Protein AF-B8MUS5-F1 (afdb_monomer)

Radius of gyration: 29.4 Å; Cα contacts (8 Å, |Δi|>4): 55; chains: 1; bounding box: 59×83×79 Å

Organism: Talaromyces stipitatus (strain ATCC 10500 / CBS 375.48 / QM 6759 / NRRL 1006) (NCBI:txid441959)

Structure (mmCIF, N/CA/C/O backbone):
data_AF-B8MUS5-F1
#
_entry.id   AF-B8MUS5-F1
#
loop_
_atom_site.group_PDB
_atom_site.id
_atom_site.type_symbol
_atom_site.label_atom_id
_atom_site.label_alt_id
_atom_site.label_comp_id
_atom_site.label_asym_id
_atom_site.label_entity_id
_atom_site.label_seq_id
_atom_site.pdbx_PDB_ins_code
_atom_site.Cartn_x
_atom_site.Cartn_y
_atom_site.Cartn_z
_atom_site.occupancy
_atom_site.B_iso_or_equiv
_atom_site.auth_seq_id
_atom_site.auth_comp_id
_atom_site.auth_asym_id
_atom_site.auth_atom_id
_atom_site.pdbx_PDB_model_num
ATOM 1 N N . MET A 1 1 ? -5.021 -29.469 8.378 1.00 57.50 1 MET A N 1
ATOM 2 C CA . MET A 1 1 ? -4.687 -28.386 7.420 1.00 57.50 1 MET A CA 1
ATOM 3 C C . MET A 1 1 ? -3.417 -28.789 6.691 1.00 57.50 1 MET A C 1
ATOM 5 O O . MET A 1 1 ? -2.519 -29.261 7.380 1.00 57.50 1 MET A O 1
ATOM 9 N N . PRO A 1 2 ? -3.323 -28.634 5.360 1.00 61.12 2 PRO A N 1
ATOM 10 C CA . PRO A 1 2 ? -2.078 -28.895 4.649 1.00 61.12 2 PRO A CA 1
ATOM 11 C C . PRO A 1 2 ? -0.962 -27.962 5.158 1.00 61.12 2 PRO A C 1
ATOM 13 O O . PRO A 1 2 ? -1.243 -26.785 5.431 1.00 61.12 2 PRO A O 1
ATOM 16 N N . PRO A 1 3 ? 0.286 -28.443 5.286 1.00 59.88 3 PRO A N 1
ATOM 17 C CA . PRO A 1 3 ? 1.436 -27.598 5.600 1.00 59.88 3 PRO A CA 1
ATOM 18 C C . PRO A 1 3 ? 1.556 -26.419 4.619 1.00 59.88 3 PRO A C 1
ATOM 20 O O . PRO A 1 3 ? 1.147 -26.512 3.463 1.00 59.88 3 PRO A O 1
ATOM 23 N N . HIS A 1 4 ? 2.081 -25.284 5.088 1.00 59.03 4 HIS A N 1
ATOM 24 C CA . HIS A 1 4 ? 2.344 -24.070 4.292 1.00 59.03 4 HIS A CA 1
ATOM 25 C C . HIS A 1 4 ? 1.136 -23.400 3.601 1.00 59.03 4 HIS A C 1
ATOM 27 O O . HIS A 1 4 ? 1.314 -22.424 2.881 1.00 59.03 4 HIS A O 1
ATOM 33 N N . SER A 1 5 ? -0.102 -23.834 3.863 1.00 59.03 5 SER A N 1
ATOM 34 C CA . SER A 1 5 ? -1.308 -23.303 3.196 1.00 59.03 5 SER A CA 1
ATOM 35 C C . SER A 1 5 ? -2.058 -22.221 3.990 1.00 59.03 5 SER A C 1
ATOM 37 O O . SER A 1 5 ? -3.151 -21.810 3.604 1.00 59.03 5 SER A O 1
ATOM 39 N N . SER A 1 6 ? -1.496 -21.727 5.100 1.00 63.44 6 SER A N 1
ATOM 40 C CA . SER A 1 6 ? -2.130 -20.700 5.947 1.00 63.44 6 SER A CA 1
ATOM 41 C C . SER A 1 6 ? -2.433 -19.404 5.185 1.00 63.44 6 SER A C 1
ATOM 43 O O . SER A 1 6 ? -3.511 -18.841 5.349 1.00 63.44 6 SER A O 1
ATOM 45 N N . HIS A 1 7 ? -1.532 -18.991 4.289 1.00 60.78 7 HIS A N 1
ATOM 46 C CA . HIS A 1 7 ? -1.678 -17.799 3.447 1.00 60.78 7 HIS A CA 1
ATOM 47 C C . HIS A 1 7 ? -2.756 -17.924 2.353 1.00 60.78 7 HIS A C 1
ATOM 49 O O . HIS A 1 7 ? -3.149 -16.914 1.778 1.00 60.78 7 HIS A O 1
ATOM 55 N N . LEU A 1 8 ? -3.238 -19.141 2.070 1.00 59.50 8 LEU A N 1
ATOM 56 C CA . LEU A 1 8 ? -4.294 -19.416 1.086 1.00 59.50 8 LEU A CA 1
ATOM 57 C C . LEU A 1 8 ? -5.642 -19.707 1.752 1.00 59.50 8 LEU A C 1
ATOM 59 O O . LEU A 1 8 ? -6.694 -19.360 1.221 1.00 59.50 8 LEU A O 1
ATOM 63 N N . LEU A 1 9 ? -5.609 -20.360 2.915 1.00 61.69 9 LEU A N 1
ATOM 64 C CA . LEU A 1 9 ? -6.791 -20.929 3.565 1.00 61.69 9 LEU A CA 1
ATOM 65 C C . LEU A 1 9 ? -7.335 -20.066 4.705 1.00 61.69 9 LEU A C 1
ATOM 67 O O . LEU A 1 9 ? -8.400 -20.372 5.239 1.00 61.69 9 LEU A O 1
ATOM 71 N N . LYS A 1 10 ? -6.641 -18.982 5.076 1.00 77.50 10 LYS A N 1
ATOM 72 C CA . LYS A 1 10 ? -7.078 -18.067 6.139 1.00 77.50 10 LYS A CA 1
ATOM 73 C C . LYS A 1 10 ? -7.022 -16.602 5.686 1.00 77.50 10 LYS A C 1
ATOM 75 O O . LYS A 1 10 ? -6.161 -15.848 6.141 1.00 77.50 10 LYS A O 1
ATOM 80 N N . PRO A 1 11 ? -7.962 -16.162 4.824 1.00 81.31 11 PRO A N 1
ATOM 81 C CA . PRO A 1 11 ? -8.006 -14.782 4.330 1.00 81.31 11 PRO A CA 1
ATOM 82 C C . PRO A 1 11 ? -8.061 -13.742 5.457 1.00 81.31 11 PRO A C 1
ATOM 84 O O . PRO A 1 11 ? -7.523 -12.645 5.330 1.00 81.31 11 PRO A O 1
ATOM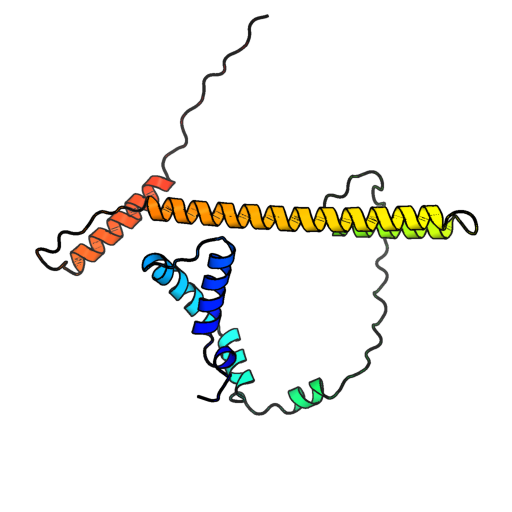 87 N N . LEU A 1 12 ? -8.688 -14.094 6.584 1.00 87.12 12 LEU A N 1
ATOM 88 C CA . LEU A 1 12 ? -8.770 -13.226 7.754 1.00 87.12 12 LEU A CA 1
ATOM 89 C C . LEU A 1 12 ? -7.396 -12.984 8.391 1.00 87.12 12 LEU A C 1
ATOM 91 O O . LEU A 1 12 ? -7.038 -11.828 8.608 1.00 87.12 12 LEU A O 1
ATOM 95 N N . ASP A 1 13 ? -6.618 -14.044 8.624 1.00 85.06 13 ASP A N 1
ATOM 96 C CA . ASP A 1 13 ? -5.267 -13.945 9.192 1.00 85.06 13 ASP A CA 1
ATOM 97 C C . ASP A 1 13 ? -4.348 -13.144 8.261 1.00 85.06 13 ASP A C 1
ATOM 99 O O . ASP A 1 13 ? -3.560 -12.321 8.722 1.00 85.06 13 ASP A O 1
ATOM 103 N N . GLN A 1 14 ? -4.498 -13.319 6.944 1.00 86.06 14 GLN A N 1
ATOM 104 C CA . GLN A 1 14 ? -3.726 -12.581 5.946 1.00 86.06 14 GLN A CA 1
ATOM 105 C C . GLN A 1 14 ? -4.027 -11.078 5.977 1.00 86.06 14 GLN A C 1
ATOM 107 O O . GLN A 1 14 ? -3.109 -10.262 6.058 1.00 86.06 14 GLN A O 1
ATOM 112 N N . HIS A 1 15 ? -5.302 -10.690 5.914 1.00 90.69 15 HIS A N 1
ATOM 113 C CA . HIS A 1 15 ? -5.671 -9.274 5.910 1.00 90.69 15 HIS A CA 1
ATOM 114 C C . HIS A 1 15 ? -5.394 -8.599 7.248 1.00 90.69 15 HIS A C 1
ATOM 116 O O . HIS A 1 15 ? -4.970 -7.445 7.272 1.00 90.69 15 HIS A O 1
ATOM 122 N N . TYR A 1 16 ? -5.599 -9.305 8.360 1.00 92.25 16 TYR A N 1
ATOM 123 C CA . TYR A 1 16 ? -5.214 -8.790 9.666 1.00 92.25 16 TYR A CA 1
ATOM 124 C C . TYR A 1 16 ? -3.694 -8.609 9.750 1.00 92.25 16 TYR A C 1
ATOM 126 O O . TYR A 1 16 ? -3.238 -7.520 10.092 1.00 92.25 16 TYR A O 1
ATOM 134 N N . GLY A 1 17 ? -2.915 -9.612 9.332 1.00 90.94 17 GLY A N 1
ATOM 135 C CA . GLY A 1 17 ? -1.455 -9.540 9.261 1.00 90.94 17 GLY A CA 1
ATOM 136 C C . GLY A 1 17 ? -0.953 -8.354 8.436 1.00 90.94 17 GLY A C 1
ATOM 137 O O . GLY A 1 17 ? -0.065 -7.643 8.887 1.00 90.94 17 GLY A O 1
ATOM 138 N N . GLN A 1 18 ? -1.580 -8.058 7.292 1.00 91.81 18 GLN A N 1
ATOM 139 C CA . GLN A 1 18 ? -1.258 -6.872 6.484 1.00 91.81 18 GLN A CA 1
ATOM 140 C C . GLN A 1 18 ? -1.492 -5.555 7.235 1.00 91.81 18 GLN A C 1
ATOM 142 O O . GLN A 1 18 ? -0.693 -4.629 7.114 1.00 91.81 18 GLN A O 1
ATOM 147 N N . ILE A 1 19 ? -2.579 -5.450 8.005 1.00 93.06 19 ILE A N 1
ATOM 148 C CA . ILE A 1 19 ? -2.866 -4.252 8.811 1.00 93.06 19 ILE A CA 1
ATOM 149 C C . ILE A 1 19 ? -1.822 -4.099 9.923 1.00 93.06 19 ILE A C 1
ATOM 151 O O . ILE A 1 19 ? -1.329 -2.993 10.150 1.00 93.06 19 ILE A O 1
ATOM 155 N N . VAL A 1 20 ? -1.468 -5.200 10.590 1.00 92.19 20 VAL A N 1
ATOM 156 C CA . VAL A 1 20 ? -0.416 -5.223 11.617 1.00 92.19 20 VAL A CA 1
ATOM 157 C C . VAL A 1 20 ? 0.931 -4.827 11.023 1.00 92.19 20 VAL A C 1
ATOM 159 O O . VAL A 1 20 ? 1.592 -3.939 11.549 1.00 92.19 20 VAL A O 1
ATOM 162 N N . GLU A 1 21 ? 1.310 -5.412 9.890 1.00 92.94 21 GLU A N 1
ATOM 163 C CA . GLU A 1 21 ? 2.570 -5.124 9.210 1.00 92.94 21 GLU A CA 1
ATOM 164 C C . GLU A 1 21 ? 2.662 -3.651 8.787 1.00 92.94 21 GLU A C 1
ATOM 166 O O . GLU A 1 21 ? 3.675 -2.998 9.031 1.00 92.94 21 GLU A O 1
ATOM 171 N N . GLN A 1 22 ? 1.594 -3.089 8.206 1.00 92.31 22 GLN A N 1
ATOM 172 C CA . GLN A 1 22 ? 1.538 -1.662 7.867 1.00 92.31 22 GLN A CA 1
ATOM 173 C C . GLN A 1 22 ? 1.738 -0.780 9.099 1.00 92.31 22 GLN A C 1
ATOM 175 O O . GLN A 1 22 ? 2.455 0.216 9.039 1.00 92.31 22 GLN A O 1
ATOM 180 N N . ARG A 1 23 ? 1.137 -1.156 10.228 1.00 90.62 23 ARG A N 1
ATOM 181 C CA . ARG A 1 23 ? 1.282 -0.428 11.487 1.00 90.62 23 ARG A CA 1
ATOM 182 C C . ARG A 1 23 ? 2.701 -0.520 12.057 1.00 90.62 23 ARG A C 1
ATOM 184 O O . ARG A 1 23 ? 3.241 0.498 12.484 1.00 90.62 23 ARG A O 1
ATOM 191 N N . MET A 1 24 ? 3.326 -1.694 11.998 1.00 91.88 24 MET A N 1
ATOM 192 C CA . MET A 1 24 ? 4.720 -1.886 12.413 1.00 91.88 24 MET A CA 1
ATOM 193 C C . MET A 1 24 ? 5.686 -1.059 11.558 1.00 91.88 24 MET A C 1
ATOM 195 O O . MET A 1 24 ? 6.588 -0.426 12.098 1.00 91.88 24 MET A O 1
ATOM 199 N N . ARG A 1 25 ? 5.461 -0.977 10.237 1.00 91.88 25 ARG A N 1
ATOM 200 C CA . ARG A 1 25 ? 6.255 -0.126 9.326 1.00 91.88 25 ARG A CA 1
ATOM 201 C C . ARG A 1 25 ? 6.202 1.361 9.687 1.00 91.88 25 ARG A C 1
ATOM 203 O O . ARG A 1 25 ? 7.144 2.084 9.394 1.00 91.88 25 ARG A O 1
ATOM 210 N N . LEU A 1 26 ? 5.128 1.805 10.339 1.00 91.31 26 LEU A N 1
ATOM 211 C CA . LEU A 1 26 ? 4.966 3.174 10.840 1.00 91.31 26 LEU A CA 1
ATOM 212 C C . LEU A 1 26 ? 5.584 3.381 12.239 1.00 91.31 26 LEU A C 1
ATOM 214 O O . LEU A 1 26 ? 5.406 4.441 12.830 1.00 91.31 26 LEU A O 1
ATOM 218 N N . GLY A 1 27 ? 6.292 2.384 12.783 1.00 88.88 27 GLY A N 1
ATOM 219 C CA . GLY A 1 27 ? 6.980 2.452 14.079 1.00 88.88 27 GLY A CA 1
ATOM 220 C C . GLY A 1 27 ? 6.149 1.986 15.279 1.00 88.88 27 GLY A C 1
ATOM 221 O O . GLY A 1 27 ? 6.625 2.038 16.413 1.00 88.88 27 GLY A O 1
ATOM 222 N N . PHE A 1 28 ? 4.923 1.498 15.066 1.00 88.94 28 PHE A N 1
ATOM 223 C CA . PHE A 1 28 ? 4.040 1.043 16.143 1.00 88.94 28 PHE A CA 1
ATOM 224 C C . PHE A 1 28 ? 4.116 -0.481 16.300 1.00 88.94 28 PHE A C 1
ATOM 226 O O . PHE A 1 28 ? 3.381 -1.228 15.657 1.00 88.94 28 PHE A O 1
ATOM 233 N N . ASN A 1 29 ? 5.008 -0.938 17.181 1.00 89.56 29 ASN A N 1
ATOM 234 C CA . ASN A 1 29 ? 5.285 -2.366 17.402 1.00 89.56 29 ASN A CA 1
ATOM 235 C C . ASN A 1 29 ? 4.354 -3.049 18.419 1.00 89.56 29 ASN A C 1
ATOM 237 O O . ASN A 1 29 ? 4.456 -4.253 18.634 1.00 89.56 29 ASN A O 1
ATOM 241 N N . HIS A 1 30 ? 3.456 -2.295 19.054 1.00 88.62 30 HIS A N 1
ATOM 242 C CA . HIS A 1 30 ? 2.495 -2.814 20.023 1.00 88.62 30 HIS A CA 1
ATOM 243 C C . HIS A 1 30 ? 1.062 -2.618 19.522 1.00 88.62 30 HIS A C 1
ATOM 245 O O . HIS A 1 30 ? 0.719 -1.554 19.004 1.00 88.62 30 HIS A O 1
ATOM 251 N N . ILE A 1 31 ? 0.236 -3.652 19.692 1.00 89.06 31 ILE A N 1
ATOM 252 C CA . ILE A 1 31 ? -1.194 -3.649 19.377 1.00 89.06 31 ILE A CA 1
ATOM 253 C C . ILE A 1 31 ? -1.936 -3.913 20.674 1.00 89.06 31 ILE A C 1
ATOM 255 O O . ILE A 1 31 ? -1.824 -5.001 21.239 1.00 89.06 31 ILE A O 1
ATOM 259 N N . ASP A 1 32 ? -2.705 -2.931 21.125 1.00 89.44 32 ASP A N 1
ATOM 260 C CA . ASP A 1 32 ? -3.564 -3.103 22.288 1.00 89.44 32 ASP A CA 1
ATOM 261 C C . ASP A 1 32 ? -4.980 -3.572 21.914 1.00 89.44 32 ASP A C 1
ATOM 263 O O . ASP A 1 32 ? -5.323 -3.836 20.757 1.00 89.44 32 ASP A O 1
ATOM 267 N N . LYS A 1 33 ? -5.843 -3.680 22.927 1.00 89.38 33 LYS A N 1
ATOM 268 C CA . LYS A 1 33 ? -7.231 -4.114 22.750 1.00 89.38 33 LYS A CA 1
ATOM 269 C C . LYS A 1 33 ? -8.018 -3.201 21.802 1.00 89.38 33 LYS A C 1
ATOM 271 O O . LYS A 1 33 ? -8.814 -3.699 21.011 1.00 89.38 33 LYS A O 1
ATOM 276 N N . ILE A 1 34 ? -7.815 -1.885 21.858 1.00 87.06 34 ILE A N 1
ATOM 277 C CA . ILE A 1 34 ? -8.528 -0.927 20.998 1.00 87.06 34 ILE A CA 1
ATOM 278 C C . ILE A 1 34 ? -8.029 -1.044 19.557 1.00 87.06 34 ILE A C 1
ATOM 280 O O . ILE A 1 34 ? -8.811 -1.018 18.605 1.00 87.06 34 ILE A O 1
ATOM 284 N N . ASP A 1 35 ? -6.730 -1.242 19.389 1.00 89.50 35 ASP A N 1
ATOM 285 C CA . ASP A 1 35 ? -6.097 -1.466 18.099 1.00 89.50 35 ASP A CA 1
ATOM 286 C C . ASP A 1 35 ? -6.622 -2.739 17.426 1.00 89.50 35 ASP A C 1
ATOM 288 O O . ASP A 1 35 ? -6.991 -2.712 16.251 1.00 89.50 35 ASP A O 1
ATOM 292 N N . PHE A 1 36 ? -6.764 -3.826 18.186 1.00 91.25 36 PHE A N 1
ATOM 293 C CA . PHE A 1 36 ? -7.405 -5.047 17.706 1.00 91.25 36 PHE A CA 1
ATOM 294 C C . PHE A 1 36 ? -8.869 -4.805 17.314 1.00 91.25 36 PHE A C 1
ATOM 296 O O . PHE A 1 36 ? -9.273 -5.134 16.198 1.00 91.25 36 PHE A O 1
ATOM 303 N N . LEU A 1 37 ? -9.659 -4.181 18.196 1.00 92.19 37 LEU A N 1
ATOM 304 C CA . LEU A 1 37 ? -11.087 -3.929 17.961 1.00 92.19 37 LEU A CA 1
ATOM 305 C C . LEU A 1 37 ? -11.343 -3.001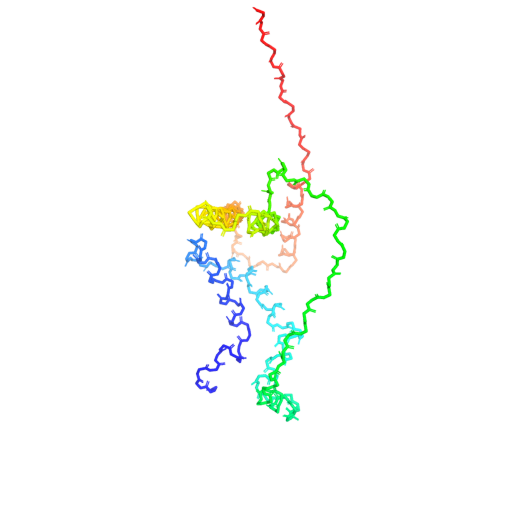 16.765 1.00 92.19 37 LEU A C 1
ATOM 307 O O . LEU A 1 37 ? -12.396 -3.083 16.137 1.00 92.19 37 LEU A O 1
ATOM 311 N N . THR A 1 38 ? -10.384 -2.146 16.410 1.00 89.25 38 THR A N 1
ATOM 312 C CA . THR A 1 38 ? -10.476 -1.277 15.228 1.00 89.25 38 THR A CA 1
ATOM 313 C C . THR A 1 38 ? -9.962 -1.942 13.948 1.00 89.25 38 THR A C 1
ATOM 315 O O . THR A 1 38 ? -10.489 -1.670 12.864 1.00 89.25 38 THR A O 1
ATOM 318 N N . ALA A 1 39 ? -8.949 -2.807 14.040 1.00 92.56 39 ALA A N 1
ATOM 319 C CA . ALA A 1 39 ? -8.360 -3.504 12.898 1.00 92.56 39 ALA A CA 1
ATOM 320 C C . ALA A 1 39 ? -9.173 -4.734 12.468 1.00 92.56 39 ALA A C 1
ATOM 322 O O . ALA A 1 39 ? -9.364 -4.960 11.271 1.00 92.56 39 ALA A O 1
ATOM 323 N N . PHE A 1 40 ? -9.688 -5.510 13.422 1.00 93.12 40 PHE A N 1
ATOM 324 C CA . PHE A 1 40 ? -10.364 -6.779 13.159 1.00 93.12 40 PHE A CA 1
ATOM 325 C C . PHE A 1 40 ? -11.600 -6.641 12.253 1.00 93.12 40 PHE A C 1
ATOM 327 O O . PHE A 1 40 ? -11.681 -7.375 11.266 1.00 93.12 40 PHE A O 1
ATOM 334 N N . PRO A 1 41 ? -12.533 -5.688 12.469 1.00 94.12 41 PRO A N 1
ATOM 335 C CA . PRO A 1 41 ? -13.678 -5.518 11.573 1.00 94.12 41 PRO A CA 1
ATOM 336 C C . PRO A 1 41 ? -13.263 -5.170 10.138 1.00 94.12 41 PRO A C 1
ATOM 338 O O . PRO A 1 41 ? -13.878 -5.645 9.184 1.00 94.12 41 PRO A O 1
ATOM 341 N N . LYS A 1 42 ? -12.186 -4.389 9.974 1.00 93.19 42 LYS A N 1
ATOM 342 C CA . LYS A 1 42 ? -11.635 -4.032 8.658 1.00 93.19 42 LYS A CA 1
ATOM 343 C C . LYS A 1 42 ? -11.036 -5.251 7.964 1.00 93.19 42 LYS A C 1
ATOM 345 O O . LYS A 1 42 ? -11.355 -5.506 6.805 1.00 93.19 42 LYS A O 1
ATOM 350 N N . ALA A 1 43 ? -10.226 -6.031 8.683 1.00 92.94 43 ALA A N 1
ATOM 351 C CA . ALA A 1 43 ? -9.672 -7.286 8.179 1.00 92.94 43 ALA A CA 1
ATOM 352 C C . ALA A 1 43 ? -10.785 -8.258 7.771 1.00 92.94 43 ALA A C 1
ATOM 354 O O . ALA A 1 43 ? -10.751 -8.819 6.678 1.00 92.94 43 ALA A O 1
ATOM 355 N N . ARG A 1 44 ? -11.817 -8.393 8.612 1.00 92.25 44 ARG A N 1
ATOM 356 C CA . ARG A 1 44 ? -12.990 -9.232 8.357 1.00 92.25 44 ARG A CA 1
ATOM 357 C C . ARG A 1 44 ? -13.730 -8.809 7.092 1.00 92.25 44 ARG A C 1
ATOM 359 O O . ARG A 1 44 ? -14.041 -9.657 6.262 1.00 92.25 44 ARG A O 1
ATOM 366 N N . MET A 1 45 ? -13.971 -7.514 6.915 1.00 92.44 45 MET A N 1
ATOM 367 C CA . MET A 1 45 ? -14.633 -6.982 5.721 1.00 92.44 45 MET A CA 1
ATOM 368 C C . MET A 1 45 ? -13.848 -7.289 4.438 1.00 92.44 45 MET A C 1
ATOM 370 O O . MET A 1 45 ? -14.440 -7.671 3.430 1.00 92.44 45 MET A O 1
ATOM 374 N N . MET A 1 46 ? -12.518 -7.169 4.477 1.00 90.19 46 MET A N 1
ATOM 375 C CA . MET A 1 46 ? -11.660 -7.488 3.330 1.00 90.19 46 MET A CA 1
ATOM 376 C C . MET A 1 46 ? -11.608 -8.995 3.041 1.00 90.19 46 MET A C 1
ATOM 378 O O . MET A 1 46 ? -11.723 -9.408 1.884 1.00 90.19 46 MET A O 1
ATOM 382 N N . ALA A 1 47 ? -11.509 -9.811 4.092 1.00 88.06 47 ALA A N 1
ATOM 383 C CA . ALA A 1 47 ? -11.455 -11.267 4.006 1.00 88.06 47 ALA A CA 1
ATOM 384 C C . ALA A 1 47 ? -12.727 -11.874 3.406 1.00 88.06 47 ALA A C 1
ATOM 386 O O . ALA A 1 47 ? -12.645 -12.759 2.558 1.00 88.06 47 ALA A O 1
ATOM 387 N N . TYR A 1 48 ? -13.896 -11.370 3.803 1.00 87.88 48 TYR A N 1
ATOM 388 C CA . TYR A 1 48 ? -15.192 -11.883 3.350 1.00 87.88 48 TYR A CA 1
ATOM 389 C C . TYR A 1 48 ? -15.772 -11.135 2.145 1.00 87.88 48 TYR A C 1
ATOM 391 O O . TYR A 1 48 ? -16.939 -11.318 1.797 1.00 87.88 48 TYR A O 1
ATOM 399 N N . LYS A 1 49 ? -14.971 -10.317 1.451 1.00 90.38 49 LYS A N 1
ATOM 400 C CA . LYS A 1 49 ? -15.383 -9.735 0.172 1.00 90.38 49 LYS A CA 1
ATOM 401 C C . LYS A 1 49 ? -15.657 -10.862 -0.827 1.00 90.38 49 LYS A C 1
ATOM 403 O O . LYS A 1 49 ? -14.848 -11.777 -0.960 1.00 90.38 49 LYS A O 1
ATOM 408 N N . ALA A 1 50 ? -16.751 -10.766 -1.585 1.00 84.19 50 ALA A N 1
ATOM 409 C CA . ALA A 1 50 ? -17.156 -11.807 -2.538 1.00 84.19 50 ALA A CA 1
ATOM 410 C C . ALA A 1 50 ? -16.023 -12.219 -3.496 1.00 84.19 50 ALA A C 1
ATOM 412 O O . ALA A 1 50 ? -15.857 -13.398 -3.791 1.00 84.19 50 ALA A O 1
ATOM 413 N N . GLN A 1 51 ? -15.200 -11.261 -3.935 1.00 85.62 51 GLN A N 1
ATOM 414 C CA . GLN A 1 51 ? -14.026 -11.545 -4.760 1.00 85.62 51 GLN A CA 1
ATOM 415 C C . GLN A 1 51 ? -12.970 -12.372 -4.016 1.00 85.62 51 GLN A C 1
ATOM 417 O O . GLN A 1 51 ? -12.459 -13.331 -4.579 1.00 85.62 51 GLN A O 1
ATOM 422 N N . THR A 1 52 ? -12.646 -12.018 -2.771 1.00 81.69 52 THR A N 1
ATOM 423 C CA . THR A 1 52 ? -11.662 -12.732 -1.942 1.00 81.69 52 THR A CA 1
ATOM 424 C C . THR A 1 52 ? -12.115 -14.162 -1.674 1.00 81.69 52 THR A C 1
ATOM 426 O O . THR A 1 52 ? -11.331 -15.092 -1.823 1.00 81.69 52 THR A O 1
ATOM 429 N N . VAL A 1 53 ? -13.402 -14.342 -1.373 1.00 80.50 53 VAL A N 1
ATOM 430 C CA . VAL A 1 53 ? -14.014 -15.656 -1.153 1.00 80.50 53 VAL A CA 1
ATOM 431 C C . VAL A 1 53 ? -14.019 -16.488 -2.440 1.00 80.50 53 VAL A C 1
ATOM 433 O O . VAL A 1 53 ? -13.605 -17.640 -2.435 1.00 80.50 53 VAL A O 1
ATOM 436 N N . ARG A 1 54 ? -14.412 -15.916 -3.586 1.00 81.19 54 ARG A N 1
ATOM 437 C CA . ARG A 1 54 ? -14.308 -16.613 -4.883 1.00 81.19 54 ARG A CA 1
ATOM 438 C C . ARG A 1 54 ? -12.864 -16.998 -5.190 1.00 81.19 54 ARG A C 1
ATOM 440 O O . ARG A 1 54 ? -12.614 -18.128 -5.591 1.00 81.19 54 ARG A O 1
ATOM 447 N N . ASN A 1 55 ? -11.919 -16.088 -4.960 1.00 79.62 55 ASN A N 1
ATOM 448 C CA . ASN A 1 55 ? -10.499 -16.347 -5.168 1.00 79.62 55 ASN A CA 1
ATOM 449 C C . ASN A 1 55 ? -10.006 -17.500 -4.281 1.00 79.62 55 ASN A C 1
ATOM 451 O O . ASN A 1 55 ? -9.305 -18.373 -4.787 1.00 79.62 55 ASN A O 1
ATOM 455 N N . SER A 1 56 ? -10.398 -17.555 -3.003 1.00 73.69 56 SER A N 1
ATOM 456 C CA . SER A 1 56 ? -10.008 -18.655 -2.115 1.00 73.69 56 SER A CA 1
ATOM 457 C C . SER A 1 56 ? -10.600 -19.990 -2.570 1.00 73.69 56 SER A C 1
ATOM 459 O O . SER A 1 56 ? -9.854 -20.959 -2.658 1.00 73.69 56 SER A O 1
ATOM 461 N N . PHE A 1 57 ? -11.875 -20.040 -2.979 1.00 75.81 57 PHE A N 1
ATOM 462 C CA . PHE A 1 57 ? -12.468 -21.249 -3.570 1.00 75.81 57 PHE A CA 1
ATOM 463 C C . PHE A 1 57 ? -11.775 -21.666 -4.878 1.00 75.81 57 PHE A C 1
ATOM 465 O O . PHE A 1 57 ? -11.576 -22.856 -5.119 1.00 75.81 57 PHE A O 1
ATOM 472 N N . THR A 1 58 ? -11.382 -20.715 -5.737 1.00 74.00 58 THR A N 1
ATOM 473 C CA . THR A 1 58 ? -10.628 -21.050 -6.960 1.00 74.00 58 THR A CA 1
ATOM 474 C C . THR A 1 58 ? -9.230 -21.572 -6.648 1.00 74.00 58 THR A C 1
ATOM 476 O O . THR A 1 58 ? -8.751 -22.461 -7.343 1.00 74.00 58 THR A O 1
ATOM 479 N N . ALA A 1 59 ? -8.573 -21.036 -5.616 1.00 69.25 59 ALA A N 1
ATOM 480 C CA . ALA A 1 59 ? -7.230 -21.444 -5.216 1.00 69.25 59 ALA A CA 1
ATOM 481 C C . ALA A 1 59 ? -7.217 -22.845 -4.593 1.00 69.25 59 ALA A C 1
ATOM 483 O O . ALA A 1 59 ? -6.250 -23.579 -4.764 1.00 69.25 59 ALA A O 1
ATOM 484 N N . THR A 1 60 ? -8.293 -23.232 -3.906 1.00 67.50 60 THR A N 1
ATOM 485 C CA . THR A 1 60 ? -8.453 -24.573 -3.329 1.00 67.50 60 THR A CA 1
ATOM 486 C C . THR A 1 60 ? -8.984 -25.609 -4.314 1.00 67.50 60 THR A C 1
ATOM 488 O O . THR A 1 60 ? -9.115 -26.771 -3.943 1.00 67.50 60 THR A O 1
ATOM 491 N N . GLY A 1 61 ? -9.303 -25.213 -5.551 1.00 68.25 61 GLY A N 1
ATOM 492 C CA . GLY A 1 61 ? -9.906 -26.108 -6.541 1.00 68.25 61 GLY A CA 1
ATOM 493 C C . GLY A 1 61 ? -11.343 -26.524 -6.204 1.00 68.25 61 GLY A C 1
ATOM 494 O O . GLY A 1 61 ? -11.837 -27.493 -6.767 1.00 68.25 61 GLY A O 1
ATOM 495 N N . LEU A 1 62 ? -12.012 -25.806 -5.291 1.00 69.31 62 LEU A N 1
ATOM 496 C CA . LEU A 1 62 ? -13.406 -26.050 -4.893 1.00 69.31 62 LEU A CA 1
ATOM 497 C C . LEU A 1 62 ? -14.430 -25.368 -5.824 1.00 69.31 62 LEU A C 1
ATOM 499 O O . LEU A 1 62 ? -15.628 -25.613 -5.711 1.00 69.31 62 LEU A O 1
ATOM 503 N N . VAL A 1 63 ? -13.978 -24.504 -6.738 1.00 61.16 63 VAL A N 1
ATOM 504 C CA . VAL A 1 63 ? -14.763 -24.034 -7.898 1.00 61.16 63 VAL A CA 1
ATOM 505 C C . VAL A 1 63 ? -14.693 -25.109 -8.990 1.00 61.16 63 VAL A C 1
ATOM 507 O O . VAL A 1 63 ? -13.619 -25.695 -9.135 1.00 61.16 63 VAL A O 1
ATOM 510 N N . PRO A 1 64 ? -15.775 -25.381 -9.756 1.00 60.06 64 PRO A N 1
ATOM 511 C CA . PRO A 1 64 ? -15.794 -26.438 -10.766 1.00 60.06 64 PRO A CA 1
ATOM 512 C C . PRO A 1 64 ? -14.539 -26.430 -11.640 1.00 60.06 64 PRO A C 1
ATOM 514 O O . PRO A 1 64 ? -14.096 -25.373 -12.101 1.00 60.06 64 PRO A O 1
ATOM 517 N N . PHE A 1 65 ? -13.976 -27.627 -11.819 1.00 60.53 65 PHE A N 1
ATOM 518 C CA . PHE A 1 65 ? -12.778 -27.904 -12.603 1.00 60.53 65 PHE A CA 1
ATOM 519 C C . PHE A 1 65 ? -12.834 -27.155 -13.940 1.00 60.53 65 PHE A C 1
ATOM 521 O O . PHE A 1 65 ? -13.661 -27.460 -14.796 1.00 60.53 65 PHE A O 1
ATOM 528 N N . ASN A 1 66 ? -11.974 -26.144 -14.094 1.00 66.75 66 ASN A N 1
ATOM 529 C CA . ASN A 1 66 ? -11.853 -25.367 -15.322 1.00 66.75 66 ASN A CA 1
ATOM 530 C C . ASN A 1 66 ? -10.501 -25.688 -15.987 1.00 66.75 66 ASN A C 1
ATOM 532 O O . ASN A 1 66 ? -9.493 -25.049 -15.656 1.00 66.75 66 ASN A O 1
ATOM 536 N N . PRO A 1 67 ? -10.462 -26.679 -16.896 1.00 64.81 67 PRO A N 1
ATOM 537 C CA . PRO A 1 67 ? -9.231 -27.094 -17.562 1.00 64.81 67 PRO A CA 1
ATOM 538 C C . PRO A 1 67 ? -8.658 -25.992 -18.463 1.00 64.81 67 PRO A C 1
ATOM 540 O O . PRO A 1 67 ? -7.437 -25.879 -18.584 1.00 64.81 67 PRO A O 1
ATOM 543 N N . ASP A 1 68 ? -9.499 -25.111 -19.016 1.00 68.50 68 ASP A N 1
ATOM 544 C CA . ASP A 1 68 ? -9.062 -24.011 -19.886 1.00 68.50 68 ASP A CA 1
ATOM 545 C C . ASP A 1 68 ? -8.114 -23.049 -19.169 1.00 68.50 68 ASP A C 1
ATOM 547 O O . ASP A 1 68 ? -7.226 -22.467 -19.787 1.00 68.50 68 ASP A O 1
ATOM 551 N N . ARG A 1 69 ? -8.247 -22.905 -17.846 1.00 65.31 69 ARG A N 1
ATOM 552 C CA . ARG A 1 69 ? -7.364 -22.049 -17.045 1.00 65.31 69 ARG A CA 1
ATOM 553 C C . ARG A 1 69 ? -5.931 -22.586 -16.990 1.00 65.31 69 ARG A C 1
ATOM 555 O O . ARG A 1 69 ? -4.988 -21.799 -17.004 1.00 65.31 69 ARG A O 1
ATOM 562 N N . VAL A 1 70 ? -5.774 -23.911 -16.958 1.00 60.19 70 VAL A N 1
ATOM 563 C CA . VAL A 1 70 ? -4.470 -24.589 -17.024 1.00 60.19 70 VAL A CA 1
ATOM 564 C C . VAL A 1 70 ? -3.921 -24.509 -18.446 1.00 60.19 70 VAL A C 1
ATOM 566 O O . VAL A 1 70 ? -2.775 -24.104 -18.640 1.00 60.19 70 VAL A O 1
ATOM 569 N N . TYR A 1 71 ? -4.759 -24.785 -19.452 1.00 63.94 71 TYR A N 1
ATOM 570 C CA . TYR A 1 71 ? -4.363 -24.673 -20.856 1.00 63.94 71 TYR A CA 1
ATOM 571 C C . TYR A 1 71 ? -3.938 -23.249 -21.240 1.00 63.94 71 TYR A C 1
ATOM 573 O O . TYR A 1 71 ? -2.960 -23.094 -21.966 1.00 63.94 71 TYR A O 1
ATOM 581 N N . GLN A 1 72 ? -4.580 -22.197 -20.722 1.00 67.88 72 GLN A N 1
ATOM 582 C CA . GLN A 1 72 ? -4.183 -20.802 -20.965 1.00 67.88 72 GLN A CA 1
ATOM 583 C C . GLN A 1 72 ? -2.847 -20.423 -20.312 1.00 67.88 72 GLN A C 1
ATOM 585 O O . GLN A 1 72 ? -2.113 -19.623 -20.887 1.00 67.88 72 GLN A O 1
ATOM 590 N N . GLN A 1 73 ? -2.512 -20.979 -19.140 1.00 62.00 73 GLN A N 1
ATOM 591 C CA . GLN A 1 73 ? -1.196 -20.752 -18.527 1.00 62.00 73 GLN A CA 1
ATOM 592 C C . GLN A 1 73 ? -0.076 -21.497 -19.260 1.00 62.00 73 GLN A C 1
ATOM 594 O O . GLN A 1 73 ? 1.029 -20.973 -19.370 1.00 62.00 73 GLN A O 1
ATOM 599 N N . LEU A 1 74 ? -0.364 -22.692 -19.782 1.00 61.97 74 LEU A N 1
ATOM 600 C CA . LEU A 1 74 ? 0.596 -23.494 -20.546 1.00 61.97 74 LEU A CA 1
ATOM 601 C C . LEU A 1 74 ? 0.757 -23.002 -21.991 1.00 61.97 74 LEU A C 1
ATOM 603 O O . LEU A 1 74 ? 1.830 -23.122 -22.579 1.00 61.97 74 LEU A O 1
ATOM 607 N N . THR A 1 75 ? -0.287 -22.403 -22.565 1.00 57.97 75 THR A N 1
ATOM 608 C CA . THR A 1 75 ? -0.249 -21.845 -23.919 1.00 57.97 75 THR A CA 1
ATOM 609 C C . THR A 1 75 ? 0.359 -20.445 -23.883 1.00 57.97 75 THR A C 1
ATOM 611 O O . THR A 1 75 ? -0.335 -19.430 -23.971 1.00 57.97 75 THR A O 1
ATOM 614 N N . VAL A 1 76 ? 1.687 -20.375 -23.792 1.00 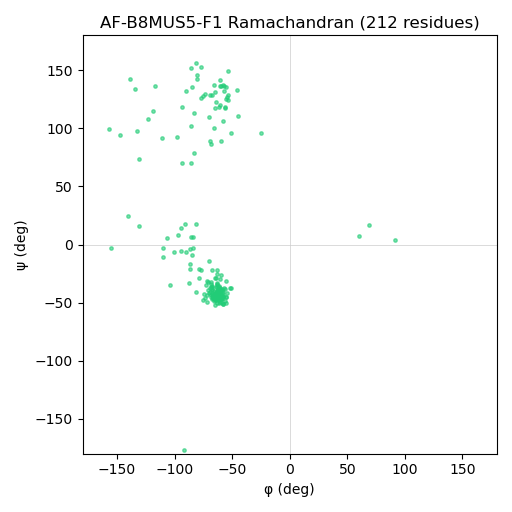56.88 76 VAL A N 1
ATOM 615 C CA . VAL A 1 76 ? 2.434 -19.133 -24.020 1.00 56.88 76 VAL A CA 1
ATOM 616 C C . VAL A 1 76 ? 2.324 -18.774 -25.503 1.00 56.88 76 VAL A C 1
ATOM 618 O O . VAL A 1 76 ? 3.163 -19.134 -26.326 1.00 56.88 76 VAL A O 1
ATOM 621 N N . ARG A 1 77 ? 1.265 -18.055 -25.885 1.00 59.06 77 ARG A N 1
ATOM 622 C CA . ARG A 1 77 ? 1.245 -17.370 -27.180 1.00 59.06 77 ARG A CA 1
ATOM 623 C C . ARG A 1 77 ? 2.245 -16.221 -27.106 1.00 59.06 77 ARG A C 1
ATOM 625 O O . ARG A 1 77 ? 1.986 -15.228 -26.427 1.00 59.06 77 ARG A O 1
ATOM 632 N N . LEU A 1 78 ? 3.362 -16.344 -27.825 1.00 54.88 78 LEU A N 1
ATOM 633 C CA . LEU A 1 78 ? 4.254 -15.228 -28.145 1.00 54.88 78 LEU A CA 1
ATOM 634 C C . LEU A 1 78 ? 3.447 -14.185 -28.925 1.00 54.88 78 LEU A C 1
ATOM 636 O O . LEU A 1 78 ? 3.313 -14.242 -30.144 1.00 54.88 78 LEU A O 1
ATOM 640 N N . LYS A 1 79 ? 2.822 -13.262 -28.198 1.00 51.44 79 LYS A N 1
ATOM 641 C CA . LYS A 1 79 ? 2.074 -12.161 -28.784 1.00 51.44 79 LYS A CA 1
ATOM 642 C C . LYS A 1 79 ? 3.080 -11.055 -29.050 1.00 51.44 79 LYS A C 1
ATOM 644 O O . LYS A 1 79 ? 3.485 -10.355 -28.125 1.00 51.44 79 LYS A O 1
ATOM 649 N N . THR A 1 80 ? 3.499 -10.910 -30.303 1.00 59.09 80 THR A N 1
ATOM 650 C CA . THR A 1 80 ? 4.225 -9.717 -30.739 1.00 59.09 80 THR A CA 1
ATOM 651 C C . THR A 1 80 ? 3.332 -8.519 -30.412 1.00 59.09 80 THR A C 1
ATOM 653 O O . THR A 1 80 ? 2.193 -8.479 -30.888 1.00 59.09 80 THR A O 1
ATOM 656 N N . PRO A 1 81 ? 3.757 -7.586 -29.545 1.00 49.66 81 PRO A N 1
ATOM 657 C CA . PRO A 1 81 ? 2.916 -6.460 -29.185 1.00 49.66 81 PRO A CA 1
ATOM 658 C C . PRO A 1 81 ? 2.637 -5.647 -30.448 1.00 49.66 81 PRO A C 1
ATOM 660 O O . PRO A 1 81 ? 3.559 -5.136 -31.083 1.00 49.66 81 PRO A O 1
ATOM 663 N N . THR A 1 82 ? 1.362 -5.545 -30.824 1.00 64.81 82 THR A N 1
ATOM 664 C CA . THR A 1 82 ? 0.916 -4.618 -31.864 1.00 64.81 82 THR A CA 1
ATOM 665 C C . THR A 1 82 ? 1.401 -3.219 -31.477 1.00 64.81 82 THR A C 1
ATOM 667 O O . THR A 1 82 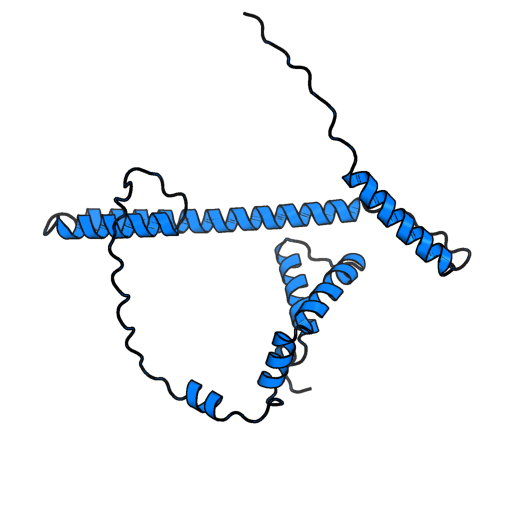? 1.158 -2.796 -30.339 1.00 64.81 82 THR A O 1
ATOM 670 N N . PRO A 1 83 ? 2.110 -2.500 -32.364 1.00 60.78 83 PRO A N 1
ATOM 671 C CA . PRO A 1 83 ? 2.585 -1.164 -32.051 1.00 60.78 83 PRO A CA 1
ATOM 672 C C . PRO A 1 83 ? 1.391 -0.265 -31.698 1.00 60.78 83 PRO A C 1
ATOM 674 O O . PRO A 1 83 ? 0.348 -0.343 -32.353 1.00 60.78 83 PRO A O 1
ATOM 677 N N . PRO A 1 84 ? 1.500 0.569 -30.648 1.00 59.53 84 PRO A N 1
ATOM 678 C CA . PRO A 1 84 ? 0.407 1.438 -30.246 1.00 59.53 84 PRO A CA 1
ATOM 679 C C . PRO A 1 84 ? 0.037 2.383 -31.391 1.00 59.53 84 PRO A C 1
ATOM 681 O O . PRO A 1 84 ? 0.910 2.972 -32.032 1.00 59.53 84 PRO A O 1
ATOM 684 N N . GLN A 1 85 ? -1.268 2.543 -31.614 1.00 49.75 85 GLN A N 1
ATOM 685 C CA . GLN A 1 85 ? -1.826 3.478 -32.584 1.00 49.75 85 GLN A CA 1
ATOM 686 C C . GLN A 1 85 ? -1.263 4.882 -32.323 1.00 49.75 85 GLN A C 1
ATOM 688 O O . GLN A 1 85 ? -1.351 5.410 -31.208 1.00 49.75 85 GLN A O 1
ATOM 693 N N . SER A 1 86 ? -0.650 5.482 -33.345 1.00 52.97 86 SER A N 1
ATOM 694 C CA . SER A 1 86 ? -0.108 6.833 -33.262 1.00 52.97 86 SER A CA 1
ATOM 695 C C . SER A 1 86 ? -1.256 7.825 -33.086 1.00 52.97 86 SER A C 1
ATOM 697 O O . SER A 1 86 ? -1.928 8.190 -34.047 1.00 52.97 86 SER A O 1
ATOM 699 N N . ARG A 1 87 ? -1.495 8.269 -31.850 1.00 50.62 87 ARG A N 1
ATOM 700 C CA . ARG A 1 87 ? -2.338 9.441 -31.599 1.00 50.62 87 ARG A CA 1
ATOM 701 C C . ARG A 1 87 ? -1.652 10.663 -32.210 1.00 50.62 87 ARG A C 1
ATOM 703 O O . ARG A 1 87 ? -0.503 10.958 -31.860 1.00 50.62 87 ARG A O 1
ATOM 710 N N . SER A 1 88 ? -2.349 11.348 -33.116 1.00 51.25 88 SER A N 1
ATOM 711 C CA . SER A 1 88 ? -1.931 12.648 -33.636 1.00 51.25 88 SER A CA 1
ATOM 712 C C . SER A 1 88 ? -1.674 13.587 -32.457 1.00 51.25 88 SER A C 1
ATOM 714 O O . SER A 1 88 ? -2.441 13.668 -31.497 1.00 51.25 88 SER A O 1
ATOM 716 N N . SER A 1 89 ? -0.501 14.210 -32.471 1.00 46.28 89 SER A N 1
ATOM 717 C CA . SER A 1 89 ? -0.046 15.091 -31.402 1.00 46.28 89 SER A CA 1
ATOM 718 C C . SER A 1 89 ? -0.400 16.534 -31.732 1.00 46.28 89 SER A C 1
ATOM 720 O O . SER A 1 89 ? 0.505 17.333 -31.944 1.00 46.28 89 SER A O 1
ATOM 722 N N . ASP A 1 90 ? -1.683 16.886 -31.691 1.00 48.25 90 ASP A N 1
AT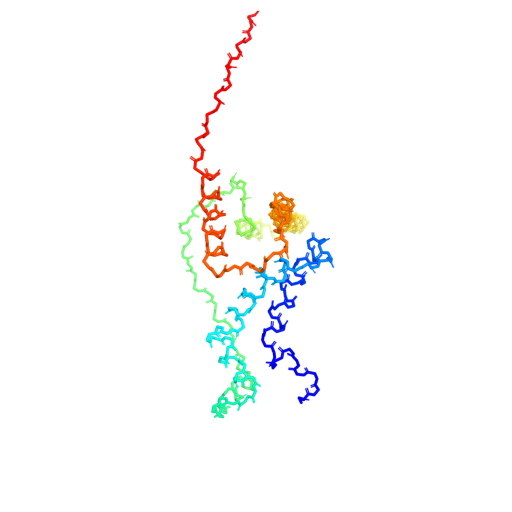OM 723 C CA . ASP A 1 90 ? -2.082 18.292 -31.570 1.00 48.25 90 ASP A CA 1
ATOM 724 C C . ASP A 1 90 ? -2.107 18.682 -30.098 1.00 48.25 90 ASP A C 1
ATOM 726 O O . ASP A 1 90 ? -3.122 18.860 -29.434 1.00 48.25 90 ASP A O 1
ATOM 730 N N . THR A 1 91 ? -0.908 18.755 -29.538 1.00 49.19 91 THR A N 1
ATOM 731 C CA . THR A 1 91 ? -0.658 19.595 -28.375 1.00 49.19 91 THR A CA 1
ATOM 732 C C . THR A 1 91 ? 0.773 20.065 -28.523 1.00 49.19 91 THR A C 1
ATOM 734 O O . THR A 1 91 ? 1.722 19.354 -28.161 1.00 49.19 91 THR A O 1
ATOM 737 N N . GLN A 1 92 ? 0.925 21.247 -29.120 1.00 50.38 92 GLN A N 1
ATOM 738 C CA . GLN A 1 92 ? 2.138 22.048 -29.033 1.00 50.38 92 GLN A CA 1
ATOM 739 C C . GLN A 1 92 ? 2.496 22.165 -27.547 1.00 50.38 92 GLN A C 1
ATOM 741 O O . GLN A 1 92 ? 1.906 22.926 -26.788 1.00 50.38 92 GLN A O 1
ATOM 746 N N . SER A 1 93 ? 3.389 21.290 -27.082 1.00 50.66 93 SER A N 1
ATOM 747 C CA . SER A 1 93 ? 3.747 21.239 -25.675 1.00 50.66 93 SER A CA 1
ATOM 748 C C . SER A 1 93 ? 4.794 22.299 -25.420 1.00 50.66 93 SER A C 1
ATOM 750 O O . SER A 1 93 ? 5.921 22.146 -25.893 1.00 50.66 93 SER A O 1
ATOM 752 N N . SER A 1 94 ? 4.401 23.298 -24.636 1.00 59.31 94 SER A N 1
ATOM 753 C CA . SER A 1 94 ? 5.245 24.060 -23.721 1.00 59.31 94 SER A CA 1
ATOM 754 C C . SER A 1 94 ? 6.474 23.250 -23.288 1.00 59.31 94 SER A C 1
ATOM 756 O O . SER A 1 94 ? 6.407 22.390 -22.412 1.00 59.31 94 SER A O 1
ATOM 758 N N . CYS A 1 95 ? 7.596 23.468 -23.968 1.00 52.59 95 CYS A N 1
ATOM 759 C CA . CYS A 1 95 ? 8.915 22.966 -23.584 1.00 52.59 95 CYS A CA 1
ATOM 760 C C . CYS A 1 95 ? 9.590 23.888 -22.556 1.00 52.59 95 CYS A C 1
ATOM 762 O O . CYS A 1 95 ? 10.758 23.692 -22.242 1.00 52.59 95 CYS A O 1
ATOM 764 N N . LEU A 1 96 ? 8.860 24.901 -22.074 1.00 58.12 96 LEU A N 1
ATOM 765 C CA . LEU A 1 96 ? 9.340 25.943 -21.168 1.00 58.12 96 LEU A CA 1
ATOM 766 C C . LEU A 1 96 ? 8.742 25.829 -19.757 1.00 58.12 96 LEU A C 1
ATOM 768 O O . LEU A 1 96 ? 9.208 26.503 -18.848 1.00 58.12 96 LEU A O 1
ATOM 772 N N . GLN A 1 97 ? 7.728 24.983 -19.543 1.00 66.94 97 GLN A N 1
ATOM 773 C CA . GLN A 1 97 ? 7.142 24.779 -18.215 1.00 66.94 97 GLN A CA 1
ATOM 774 C C . GLN A 1 97 ? 7.835 23.658 -17.440 1.00 66.94 97 GLN A C 1
ATOM 776 O O . GLN A 1 97 ? 7.981 22.536 -17.940 1.00 66.94 97 GLN A O 1
ATOM 781 N N . THR A 1 98 ? 8.164 23.957 -16.180 1.00 76.06 98 THR A N 1
ATOM 782 C CA . THR A 1 98 ? 8.666 23.000 -15.190 1.00 76.06 98 THR A CA 1
ATOM 783 C C . THR A 1 98 ? 7.676 21.842 -15.031 1.00 76.06 98 THR A C 1
ATOM 785 O O . THR A 1 98 ? 6.533 22.064 -14.624 1.00 76.06 98 THR A O 1
ATOM 788 N N . PRO A 1 99 ? 8.067 20.597 -15.353 1.00 75.44 99 PRO A N 1
ATOM 789 C CA . PRO A 1 99 ? 7.175 19.458 -15.204 1.00 75.44 99 PRO A CA 1
ATOM 790 C C . PRO A 1 99 ? 6.884 19.189 -13.723 1.00 75.44 99 PRO A C 1
ATOM 792 O O . PRO A 1 99 ? 7.800 19.036 -12.919 1.00 75.44 99 PRO A O 1
ATOM 795 N N . GLN A 1 100 ? 5.598 19.083 -13.384 1.00 79.06 100 GLN A N 1
ATOM 796 C CA . GLN A 1 100 ? 5.129 18.845 -12.009 1.00 79.06 100 GLN A CA 1
ATOM 797 C C . GLN A 1 100 ? 4.896 17.361 -11.697 1.00 79.06 100 GLN A C 1
ATOM 799 O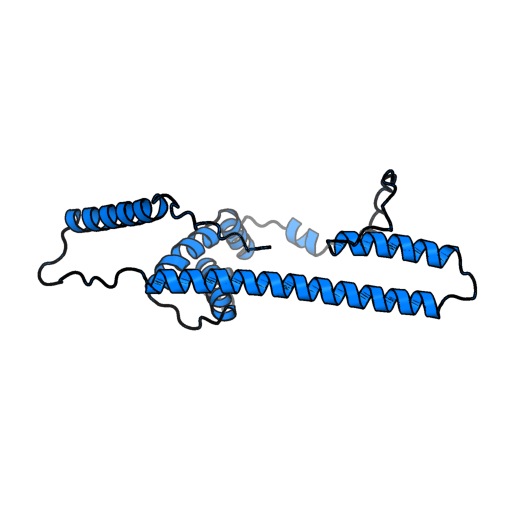 O . GLN A 1 100 ? 4.560 16.987 -10.580 1.00 79.06 100 GLN A O 1
ATOM 804 N N . THR A 1 101 ? 5.027 16.484 -12.692 1.00 80.56 101 THR A N 1
ATOM 805 C CA . THR A 1 101 ? 4.754 15.052 -12.532 1.00 80.56 101 THR A CA 1
ATOM 806 C C . THR A 1 101 ? 5.817 14.233 -13.260 1.00 80.56 101 THR A C 1
ATOM 808 O O . THR A 1 101 ? 6.153 14.577 -14.400 1.00 80.56 101 THR A O 1
ATOM 811 N N . PRO A 1 102 ? 6.261 13.083 -12.710 1.00 81.12 102 PRO A N 1
ATOM 812 C CA . PRO A 1 102 ? 7.232 12.206 -13.375 1.00 81.12 102 PRO A CA 1
ATOM 813 C C . PRO A 1 102 ? 6.823 11.836 -14.811 1.00 81.12 102 PRO A C 1
ATOM 815 O O . PRO A 1 102 ? 7.641 11.808 -15.729 1.00 81.12 102 PRO A O 1
ATOM 818 N N . ARG A 1 103 ? 5.518 11.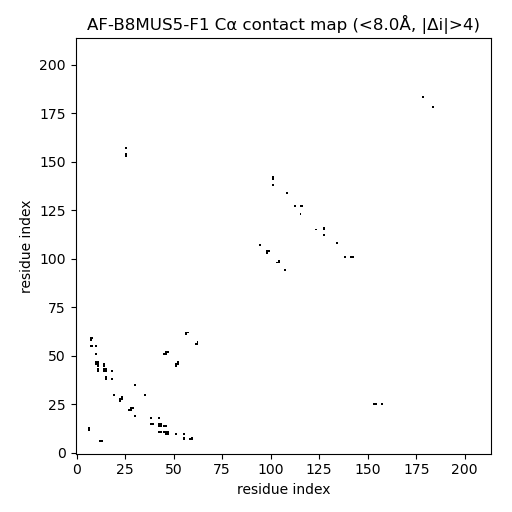623 -15.041 1.00 82.31 103 ARG A N 1
ATOM 819 C CA . ARG A 1 103 ? 4.953 11.338 -16.372 1.00 82.31 103 ARG A CA 1
ATOM 820 C C . ARG A 1 103 ? 5.127 12.500 -17.356 1.00 82.31 103 ARG A C 1
ATOM 822 O O . ARG A 1 103 ? 5.422 12.264 -18.527 1.00 82.31 103 ARG A O 1
ATOM 829 N N . GLN A 1 104 ? 4.928 13.739 -16.898 1.00 84.25 104 GLN A N 1
ATOM 830 C CA . GLN A 1 104 ? 5.102 14.934 -17.728 1.00 84.25 104 GLN A CA 1
ATOM 831 C C . GLN A 1 104 ? 6.573 15.108 -18.104 1.00 84.25 104 GLN A C 1
ATOM 833 O O . GLN A 1 104 ? 6.875 15.292 -19.283 1.00 84.25 104 GLN A O 1
ATOM 838 N N . PHE A 1 105 ? 7.473 14.959 -17.128 1.00 84.62 105 PHE A N 1
ATOM 839 C CA . PHE A 1 105 ? 8.913 15.007 -17.353 1.00 84.62 105 PHE A CA 1
ATOM 840 C C . PHE A 1 105 ? 9.356 13.956 -18.371 1.00 84.62 105 PHE A C 1
ATOM 842 O O . PHE A 1 105 ? 9.949 14.308 -19.386 1.00 84.62 105 PHE A O 1
ATOM 849 N N . LYS A 1 106 ? 8.974 12.685 -18.188 1.00 84.69 106 LYS A N 1
ATOM 850 C CA . LYS A 1 106 ? 9.323 11.593 -19.113 1.00 84.69 106 LYS A CA 1
ATOM 851 C C . LYS A 1 106 ? 8.858 11.867 -20.549 1.00 84.69 106 LYS A C 1
ATOM 853 O O . LYS A 1 106 ? 9.566 11.577 -21.518 1.00 84.69 106 LYS A O 1
ATOM 858 N N . ARG A 1 107 ? 7.678 12.474 -20.715 1.00 85.38 107 ARG A N 1
ATOM 859 C CA . ARG A 1 107 ? 7.157 12.884 -22.028 1.00 85.38 107 ARG A CA 1
ATOM 860 C C . ARG A 1 107 ? 7.969 14.025 -22.647 1.00 85.38 107 ARG A C 1
ATOM 862 O O . ARG A 1 107 ? 8.273 13.960 -23.834 1.00 85.38 107 ARG A O 1
ATOM 869 N N . GLN A 1 108 ? 8.314 15.059 -21.881 1.00 85.44 108 GLN A N 1
ATOM 870 C CA . GLN A 1 108 ? 9.167 16.145 -22.382 1.00 85.44 108 GLN A CA 1
ATOM 871 C C . GLN A 1 108 ? 10.563 15.620 -22.741 1.00 85.44 108 GLN A C 1
ATOM 873 O O . GLN A 1 108 ? 11.053 15.842 -23.845 1.00 85.44 108 GLN A O 1
ATOM 878 N N . MET A 1 109 ? 11.136 14.811 -21.856 1.00 85.44 109 MET A N 1
ATOM 879 C CA . MET A 1 109 ? 12.447 14.197 -21.996 1.00 85.44 109 MET A CA 1
ATOM 880 C C . MET A 1 109 ? 12.577 13.368 -23.278 1.00 85.44 109 MET A C 1
ATOM 882 O O . MET A 1 109 ? 13.510 13.540 -24.062 1.00 85.44 109 MET A O 1
ATOM 886 N N . THR A 1 110 ? 11.598 12.502 -23.547 1.00 84.38 110 THR A N 1
ATOM 887 C CA . THR A 1 110 ? 11.569 11.685 -24.771 1.00 84.38 110 THR A CA 1
ATOM 888 C C . THR A 1 110 ? 11.439 12.528 -26.039 1.00 84.38 110 THR A C 1
ATOM 890 O O . THR A 1 110 ? 12.072 12.204 -27.047 1.00 84.38 110 THR A O 1
ATOM 893 N N . LYS A 1 111 ? 10.673 13.628 -26.010 1.00 85.75 111 LYS A N 1
ATOM 894 C CA . LYS A 1 111 ? 10.585 14.570 -27.138 1.00 85.75 111 LYS A CA 1
ATOM 895 C C . LYS A 1 111 ? 11.922 15.272 -27.391 1.00 85.75 111 LYS A C 1
ATOM 897 O O . LYS A 1 111 ? 12.355 15.327 -28.542 1.00 85.75 111 LYS A O 1
ATOM 902 N N . THR A 1 112 ? 12.582 15.760 -26.343 1.00 82.31 112 THR A N 1
ATOM 903 C CA . THR A 1 112 ? 13.876 16.451 -26.436 1.00 82.31 112 THR A CA 1
ATOM 904 C C . THR A 1 112 ? 14.985 15.502 -26.884 1.00 82.31 112 THR A C 1
ATOM 906 O O . THR A 1 112 ? 15.695 15.820 -27.835 1.00 82.31 112 THR A O 1
ATOM 909 N N . LYS A 1 113 ? 15.052 14.279 -26.335 1.00 82.50 113 LYS A N 1
ATOM 910 C CA . LYS A 1 113 ? 15.995 13.238 -26.784 1.00 82.50 113 LYS A CA 1
ATOM 911 C C . LYS A 1 113 ? 15.858 12.948 -28.280 1.00 82.50 113 LYS A C 1
ATOM 913 O O . LYS A 1 113 ? 16.857 12.918 -28.989 1.00 82.50 113 LYS A O 1
ATOM 918 N N . LYS A 1 114 ? 14.619 12.803 -28.775 1.00 83.44 114 LYS A N 1
ATOM 919 C CA . LYS A 1 114 ? 14.334 12.602 -30.208 1.00 83.44 114 LYS A CA 1
ATOM 920 C C . LYS A 1 114 ? 14.733 13.796 -31.078 1.00 83.44 114 LYS A C 1
ATOM 922 O O . LYS A 1 114 ? 14.943 13.604 -32.269 1.00 83.44 114 LYS A O 1
ATOM 927 N N . ARG A 1 115 ? 14.721 15.027 -30.549 1.00 81.25 115 ARG A N 1
ATOM 928 C CA . ARG A 1 115 ? 15.165 16.227 -31.282 1.00 81.25 115 ARG A CA 1
ATOM 929 C C . ARG A 1 115 ? 16.687 16.268 -31.369 1.00 81.25 115 ARG A C 1
ATOM 931 O O . ARG A 1 115 ? 17.199 16.410 -32.471 1.00 81.25 115 ARG A O 1
ATOM 938 N N . ILE A 1 116 ? 17.372 16.048 -30.244 1.00 76.88 116 ILE A N 1
ATOM 939 C CA . ILE A 1 116 ? 18.839 15.967 -30.175 1.00 76.88 116 ILE A CA 1
ATOM 940 C C . ILE A 1 116 ? 19.344 14.897 -31.152 1.00 76.88 116 ILE A C 1
ATOM 942 O O . ILE A 1 116 ? 20.129 15.198 -32.042 1.00 76.88 116 ILE A O 1
ATOM 946 N N . SER A 1 117 ? 18.784 13.683 -31.106 1.00 76.56 117 SER A N 1
ATOM 947 C CA . SER A 1 117 ? 19.206 12.587 -31.991 1.00 76.56 117 SER A CA 1
ATOM 948 C C . SER A 1 117 ? 18.982 12.848 -33.487 1.00 76.56 117 SER A C 1
ATOM 950 O O . SER A 1 117 ? 19.602 12.195 -34.317 1.00 76.56 117 SER A O 1
ATOM 952 N N . ARG A 1 118 ? 18.071 13.761 -33.854 1.00 78.62 118 ARG A N 1
ATOM 953 C CA . ARG A 1 118 ? 17.783 14.119 -35.254 1.00 78.62 118 ARG A CA 1
ATOM 954 C C . ARG A 1 118 ? 18.699 15.208 -35.805 1.00 78.62 118 ARG A C 1
ATOM 956 O O . ARG A 1 118 ? 18.762 15.351 -37.018 1.00 78.62 118 ARG A O 1
ATOM 963 N N . HIS A 1 119 ? 19.330 16.013 -34.954 1.00 69.94 119 HIS A N 1
ATOM 964 C CA . HIS A 1 119 ? 20.103 17.189 -35.377 1.00 69.94 119 HIS A CA 1
ATOM 965 C C . HIS A 1 119 ? 21.613 17.036 -35.197 1.00 69.94 119 HIS A C 1
ATOM 967 O O . HIS A 1 119 ? 22.359 17.928 -35.583 1.00 69.94 119 HIS A O 1
ATOM 973 N N . THR A 1 120 ? 22.094 15.923 -34.642 1.00 62.19 120 THR A N 1
ATOM 974 C CA . THR A 1 120 ? 23.525 15.758 -34.373 1.00 62.19 120 THR A CA 1
ATOM 975 C C . THR A 1 120 ? 24.015 14.399 -34.853 1.00 62.19 120 THR A C 1
ATOM 977 O O . THR A 1 120 ? 23.853 13.389 -34.179 1.00 62.19 120 THR A O 1
ATOM 980 N N . ARG A 1 121 ? 24.600 14.375 -36.057 1.00 61.91 121 ARG A N 1
ATOM 981 C CA . ARG A 1 121 ? 25.086 13.152 -36.720 1.00 61.91 121 ARG A CA 1
ATOM 982 C C . ARG A 1 121 ? 26.558 12.820 -36.391 1.00 61.91 121 ARG A C 1
ATOM 984 O O . ARG A 1 121 ? 27.006 11.744 -36.758 1.00 61.91 121 ARG A O 1
ATOM 991 N N . SER A 1 122 ? 27.291 13.693 -35.682 1.00 54.16 122 SER A N 1
ATOM 992 C CA . SER A 1 122 ? 28.729 13.487 -35.389 1.00 54.16 122 SER A CA 1
ATOM 993 C C . SER A 1 122 ? 29.317 14.188 -34.138 1.00 54.16 122 SER A C 1
ATOM 995 O O . SER A 1 122 ? 30.481 13.963 -33.837 1.00 54.16 122 SER A O 1
ATOM 997 N N . SER A 1 123 ? 28.568 15.001 -33.370 1.00 52.94 123 SER A N 1
ATOM 998 C CA . SER A 1 123 ? 29.132 15.859 -32.288 1.00 52.94 123 SER A CA 1
ATOM 999 C C . SER A 1 123 ? 28.413 15.775 -30.913 1.00 52.94 123 SER A C 1
ATOM 1001 O O . SER A 1 123 ? 28.592 16.630 -30.056 1.00 52.94 123 SER A O 1
ATOM 1003 N N . SER A 1 124 ? 27.579 14.761 -30.630 1.00 60.88 124 SER A N 1
ATOM 1004 C CA . SER A 1 124 ? 26.672 14.814 -29.451 1.00 60.88 124 SER A CA 1
ATOM 1005 C C . SER A 1 124 ? 26.494 13.513 -28.671 1.00 60.88 124 SER A C 1
ATOM 1007 O O . SER A 1 124 ? 25.501 13.344 -27.966 1.00 60.88 124 SER A O 1
ATOM 1009 N N . GLU A 1 125 ? 27.442 12.584 -28.728 1.00 70.00 125 GLU A N 1
ATOM 1010 C CA . GLU A 1 125 ? 27.358 11.418 -27.841 1.00 70.00 125 GLU A CA 1
ATOM 1011 C C . GLU A 1 125 ? 27.518 11.845 -26.372 1.00 70.00 125 GLU A C 1
ATOM 1013 O O . GLU A 1 125 ? 26.662 11.542 -25.541 1.00 70.00 125 GLU A O 1
ATOM 1018 N N . ALA A 1 126 ? 28.505 12.703 -26.086 1.00 75.44 126 ALA A N 1
ATOM 1019 C CA . ALA A 1 126 ? 28.720 13.282 -24.760 1.00 75.44 126 ALA A CA 1
ATOM 1020 C C . ALA A 1 126 ? 27.514 14.101 -24.254 1.00 75.44 126 ALA A C 1
ATOM 1022 O O . ALA A 1 126 ? 27.088 13.944 -23.110 1.00 75.44 126 ALA A O 1
ATOM 1023 N N . ILE A 1 127 ? 26.909 14.942 -25.102 1.00 78.06 127 ILE A N 1
ATOM 1024 C CA . ILE A 1 127 ? 25.737 15.757 -24.729 1.00 78.06 127 ILE A CA 1
ATOM 1025 C C . ILE A 1 127 ? 24.505 14.868 -24.506 1.00 78.06 127 ILE A C 1
ATOM 1027 O O . ILE A 1 127 ? 23.783 15.049 -23.525 1.00 78.06 127 ILE A O 1
ATOM 1031 N N . GLY A 1 128 ? 24.266 13.887 -25.381 1.00 80.38 128 GLY A N 1
ATOM 1032 C CA . GLY A 1 128 ? 23.177 12.922 -25.224 1.00 80.38 128 GLY A CA 1
ATOM 1033 C C . GLY A 1 128 ? 23.328 12.060 -23.967 1.00 80.38 128 GLY A C 1
ATOM 1034 O O . GLY A 1 128 ? 22.329 11.726 -23.314 1.00 80.38 128 GLY A O 1
ATOM 1035 N N . GLU A 1 129 ? 24.564 11.739 -23.589 1.00 83.12 129 GLU A N 1
ATOM 1036 C CA . GLU A 1 129 ? 24.871 11.006 -22.369 1.00 83.12 129 GLU A CA 1
ATOM 1037 C C . GLU A 1 129 ? 24.652 11.863 -21.117 1.00 83.12 129 GLU A C 1
ATOM 1039 O O . GLU A 1 129 ? 23.925 11.436 -20.219 1.00 83.12 129 GLU A O 1
ATOM 1044 N N . VAL A 1 130 ? 25.181 13.092 -21.076 1.00 87.12 130 VAL A N 1
ATOM 1045 C CA . VAL A 1 130 ? 24.931 14.058 -19.987 1.00 87.12 130 VAL A CA 1
ATOM 1046 C C . VAL A 1 130 ? 23.433 14.286 -19.810 1.00 87.12 130 VAL A C 1
ATOM 1048 O O . VAL A 1 130 ? 22.918 14.202 -18.694 1.00 87.12 130 VAL A O 1
ATOM 1051 N N . PHE A 1 131 ? 22.709 14.473 -20.913 1.00 85.94 131 PHE A N 1
ATOM 1052 C CA . PHE A 1 131 ? 21.261 14.613 -20.903 1.00 85.94 131 PHE A CA 1
ATOM 1053 C C . PHE A 1 131 ? 20.576 13.374 -20.319 1.00 85.94 131 PHE A C 1
ATOM 1055 O O . PHE A 1 131 ? 19.730 13.492 -19.435 1.00 85.94 131 PHE A O 1
ATOM 1062 N N . THR A 1 132 ? 20.977 12.170 -20.739 1.00 85.75 132 THR A N 1
ATOM 1063 C CA . THR A 1 132 ? 20.433 10.908 -20.210 1.00 85.75 132 THR A CA 1
ATOM 1064 C C . THR A 1 132 ? 20.737 10.734 -18.717 1.00 85.75 132 THR A C 1
ATOM 1066 O O . THR A 1 132 ? 19.860 10.302 -17.967 1.00 85.75 132 THR A O 1
ATOM 1069 N N . ARG A 1 133 ? 21.940 11.096 -18.254 1.00 89.88 133 ARG A N 1
ATOM 1070 C CA . ARG A 1 133 ? 22.308 11.062 -16.828 1.00 89.88 133 ARG A CA 1
ATOM 1071 C C . ARG A 1 133 ? 21.470 12.051 -16.016 1.00 89.88 133 ARG A C 1
ATOM 1073 O O . ARG A 1 133 ? 20.879 11.646 -15.018 1.00 89.88 133 ARG A O 1
ATOM 1080 N N . ALA A 1 134 ? 21.327 13.293 -16.481 1.00 89.56 134 ALA A N 1
ATOM 1081 C CA . ALA A 1 134 ? 20.475 14.302 -15.847 1.00 89.56 134 ALA A CA 1
ATOM 1082 C C . ALA A 1 134 ? 19.002 13.859 -15.794 1.00 89.56 134 ALA A C 1
ATOM 1084 O O . ALA A 1 134 ? 18.328 14.028 -14.779 1.00 89.56 134 ALA A O 1
ATOM 1085 N N . SER A 1 135 ? 18.525 13.204 -16.857 1.00 87.44 135 SER A N 1
ATOM 1086 C CA . SER A 1 135 ? 17.181 12.615 -16.913 1.00 87.44 135 SER A CA 1
ATOM 1087 C C . SER A 1 135 ? 16.955 11.605 -15.800 1.00 87.44 135 SER A C 1
ATOM 1089 O O . SER A 1 135 ? 15.964 11.681 -15.079 1.00 87.44 135 SER A O 1
ATOM 1091 N N . LYS A 1 136 ? 17.887 10.655 -15.668 1.00 89.56 136 LYS A N 1
ATOM 1092 C CA . LYS A 1 136 ? 17.826 9.602 -14.655 1.00 89.56 136 LYS A CA 1
ATOM 1093 C C . LYS A 1 136 ? 17.912 10.191 -13.253 1.00 89.56 136 LYS A C 1
ATOM 1095 O O . LYS A 1 136 ? 17.150 9.777 -12.388 1.00 89.56 136 LYS A O 1
ATOM 1100 N N . ALA A 1 137 ? 18.789 11.172 -13.039 1.00 91.50 137 ALA A N 1
ATOM 1101 C CA . ALA A 1 137 ? 18.922 11.851 -11.756 1.00 91.50 137 ALA A CA 1
ATOM 1102 C C . ALA A 1 137 ? 17.607 12.520 -11.330 1.00 91.50 137 ALA A C 1
ATOM 1104 O O . ALA A 1 137 ? 17.173 12.329 -10.195 1.00 91.50 137 ALA A O 1
ATOM 1105 N N . TYR A 1 138 ? 16.933 13.222 -12.249 1.00 90.25 138 TYR A N 1
ATOM 1106 C CA . TYR A 1 138 ? 15.613 13.791 -11.981 1.00 90.25 138 TYR A CA 1
ATOM 1107 C C . TYR A 1 138 ? 14.558 12.707 -11.728 1.00 90.25 138 TYR A C 1
ATOM 1109 O O . TYR A 1 138 ? 13.806 12.808 -10.767 1.00 90.25 138 TYR A O 1
ATOM 1117 N N . GLU A 1 139 ? 14.492 11.651 -12.551 1.00 88.1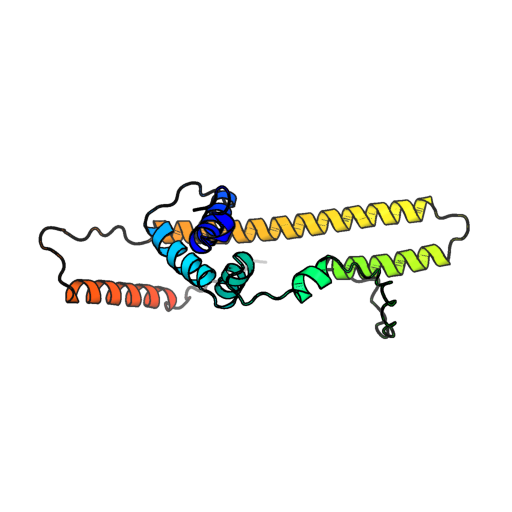9 139 GLU A N 1
ATOM 1118 C CA . GLU A 1 139 ? 13.535 10.552 -12.335 1.00 88.19 139 GLU A CA 1
ATOM 1119 C C . GLU A 1 139 ? 13.739 9.892 -10.961 1.00 88.19 139 GLU A C 1
ATOM 1121 O O . GLU A 1 139 ? 12.775 9.599 -10.257 1.00 88.19 139 GLU A O 1
ATOM 1126 N N . MET A 1 140 ? 14.988 9.702 -10.536 1.00 91.38 140 MET A N 1
ATOM 1127 C CA . MET A 1 140 ? 15.310 9.181 -9.210 1.00 91.38 140 MET A CA 1
ATOM 1128 C C . MET A 1 140 ? 14.906 10.154 -8.101 1.00 91.38 140 MET A C 1
ATOM 1130 O O . MET A 1 140 ? 14.300 9.720 -7.122 1.00 91.38 140 MET A O 1
ATOM 1134 N N . SER A 1 141 ? 15.222 11.447 -8.231 1.00 92.31 141 SER A N 1
ATOM 1135 C CA . SER A 1 141 ? 14.924 12.440 -7.195 1.00 92.31 141 SER A CA 1
ATOM 1136 C C . SER A 1 141 ? 13.424 12.654 -7.027 1.00 92.31 141 SER A C 1
ATOM 1138 O O . SER A 1 141 ? 12.943 12.645 -5.897 1.00 92.31 141 SER A O 1
ATOM 1140 N N . ILE A 1 142 ? 12.664 12.748 -8.121 1.00 88.75 142 ILE A N 1
ATOM 1141 C CA . ILE A 1 142 ? 11.213 12.934 -8.055 1.00 88.75 142 ILE A CA 1
ATOM 1142 C C . ILE A 1 142 ? 10.515 11.697 -7.486 1.00 88.75 142 ILE A C 1
ATOM 1144 O O . ILE A 1 142 ? 9.586 11.834 -6.692 1.00 88.75 142 ILE A O 1
ATOM 1148 N N . ASN A 1 143 ? 10.978 10.488 -7.829 1.00 90.25 143 ASN A N 1
ATOM 1149 C CA . ASN A 1 143 ? 10.429 9.252 -7.272 1.00 90.25 143 ASN A CA 1
ATOM 1150 C C . ASN A 1 143 ? 10.720 9.158 -5.770 1.00 90.25 143 ASN A C 1
ATOM 1152 O O . ASN A 1 143 ? 9.804 8.889 -4.997 1.00 90.25 143 ASN A O 1
ATOM 1156 N N . LYS A 1 144 ? 11.963 9.439 -5.350 1.00 93.56 144 LYS A N 1
ATOM 1157 C CA . LYS A 1 144 ? 12.339 9.496 -3.929 1.00 93.56 144 LYS A CA 1
ATOM 1158 C C . LYS A 1 144 ? 11.519 10.537 -3.172 1.00 93.56 144 LYS A C 1
ATOM 1160 O O . LYS A 1 144 ? 10.991 10.220 -2.115 1.00 93.56 144 LYS A O 1
ATOM 1165 N N . LEU A 1 145 ? 11.364 11.739 -3.729 1.00 93.62 145 LEU A N 1
ATOM 1166 C CA . LEU A 1 145 ? 10.560 12.804 -3.132 1.00 93.62 145 LEU A CA 1
ATOM 1167 C C . LEU A 1 145 ? 9.095 12.383 -2.988 1.00 93.62 145 LEU A C 1
ATOM 1169 O O . LEU A 1 145 ? 8.512 12.568 -1.929 1.00 93.62 145 LEU A O 1
ATOM 1173 N N . THR A 1 146 ? 8.520 11.769 -4.023 1.00 91.81 146 THR A N 1
ATOM 1174 C CA . THR A 1 146 ? 7.128 11.294 -3.995 1.00 91.81 146 THR A CA 1
ATOM 1175 C C . THR A 1 146 ? 6.929 10.211 -2.929 1.00 91.81 146 THR A C 1
ATOM 1177 O O . THR A 1 146 ? 5.937 10.238 -2.204 1.00 91.81 146 THR A O 1
ATOM 1180 N N . ILE A 1 147 ? 7.871 9.265 -2.812 1.00 93.19 147 ILE A N 1
ATOM 1181 C CA . ILE A 1 147 ? 7.844 8.222 -1.776 1.00 93.19 147 ILE A CA 1
ATOM 1182 C C . ILE A 1 147 ? 7.945 8.860 -0.387 1.00 93.19 147 ILE A C 1
ATOM 1184 O O . ILE A 1 147 ? 7.083 8.608 0.447 1.00 93.19 147 ILE A O 1
ATOM 1188 N N . ALA A 1 148 ? 8.920 9.746 -0.173 1.00 95.06 148 ALA A N 1
ATOM 1189 C CA . ALA A 1 148 ? 9.122 10.423 1.105 1.00 95.06 148 ALA A CA 1
ATOM 1190 C C . ALA A 1 148 ? 7.907 11.269 1.518 1.00 95.06 148 ALA A C 1
ATOM 1192 O O . ALA A 1 148 ? 7.485 11.228 2.668 1.00 95.06 148 ALA A O 1
ATOM 1193 N N . GLN A 1 149 ? 7.292 12.000 0.583 1.00 95.06 149 GLN A N 1
ATOM 1194 C CA . GLN A 1 149 ? 6.065 12.760 0.846 1.00 95.06 149 GLN A CA 1
ATOM 1195 C C . GLN A 1 149 ? 4.914 11.854 1.285 1.00 95.06 149 GLN A C 1
ATOM 1197 O O . GLN A 1 149 ? 4.182 12.195 2.215 1.00 95.06 149 GLN A O 1
ATOM 1202 N N . LYS A 1 150 ? 4.763 10.693 0.640 1.00 94.44 150 LYS A N 1
ATOM 1203 C CA . LYS A 1 150 ? 3.749 9.711 1.023 1.00 94.44 150 LYS A CA 1
ATOM 1204 C C . LYS A 1 150 ? 4.024 9.138 2.414 1.00 94.44 150 LYS A C 1
ATOM 1206 O O . LYS A 1 150 ? 3.115 9.106 3.233 1.00 94.44 150 LYS A O 1
ATOM 1211 N N . GLU A 1 151 ? 5.259 8.725 2.687 1.00 93.88 151 GLU A N 1
ATOM 1212 C CA . GLU A 1 151 ? 5.661 8.191 3.994 1.00 93.88 151 GLU A CA 1
ATOM 1213 C C . GLU A 1 151 ? 5.441 9.212 5.112 1.00 93.88 151 GLU A C 1
ATOM 1215 O O . GLU A 1 151 ? 4.880 8.867 6.147 1.00 93.88 151 GLU A O 1
ATOM 1220 N N . LEU A 1 152 ? 5.796 10.482 4.884 1.00 95.69 152 LEU A N 1
ATOM 1221 C CA . LEU A 1 152 ? 5.512 11.564 5.825 1.00 95.69 152 LEU A CA 1
ATOM 1222 C C . LEU A 1 152 ? 4.012 11.686 6.091 1.00 95.69 152 LEU A C 1
ATOM 1224 O O . LEU A 1 152 ? 3.605 11.705 7.247 1.00 95.69 152 LEU A O 1
ATOM 1228 N N . HIS A 1 153 ? 3.182 11.745 5.048 1.00 95.50 153 HIS A N 1
ATOM 1229 C CA . HIS A 1 153 ? 1.732 11.839 5.213 1.00 95.50 153 HIS A CA 1
ATOM 1230 C C . HIS A 1 153 ? 1.158 10.639 5.988 1.00 95.50 153 HIS A C 1
ATOM 1232 O O . HIS A 1 153 ? 0.3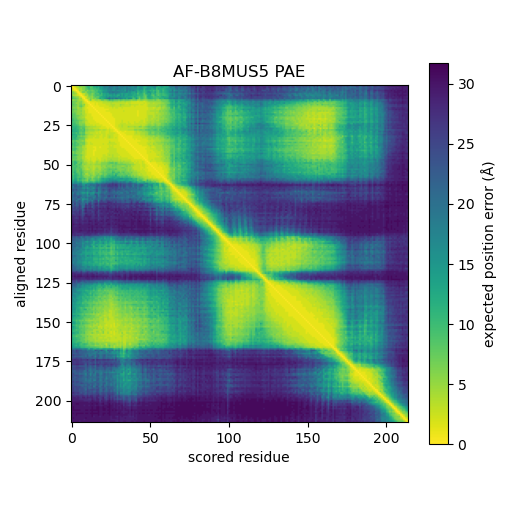33 10.815 6.887 1.00 95.50 153 HIS A O 1
ATOM 1238 N N . ASP A 1 154 ? 1.611 9.423 5.674 1.00 93.31 154 ASP A N 1
ATOM 1239 C CA . ASP A 1 154 ? 1.191 8.201 6.362 1.00 93.31 154 ASP A CA 1
ATOM 1240 C C . ASP A 1 154 ? 1.612 8.220 7.848 1.00 93.31 154 ASP A C 1
ATOM 1242 O O . ASP A 1 154 ? 0.808 7.871 8.719 1.00 93.31 154 ASP A O 1
ATOM 1246 N N . LEU A 1 155 ? 2.823 8.703 8.157 1.00 94.75 155 LEU A N 1
ATOM 1247 C CA . LEU A 1 155 ? 3.313 8.899 9.527 1.00 94.75 155 LEU A CA 1
ATOM 1248 C C . LEU A 1 155 ? 2.498 9.948 10.291 1.00 94.75 155 LEU A C 1
ATOM 1250 O O . LEU A 1 155 ? 2.080 9.684 11.419 1.00 94.75 155 LEU A O 1
ATOM 1254 N N . TRP A 1 156 ? 2.218 11.104 9.683 1.00 94.62 156 TRP A N 1
ATOM 1255 C CA . TRP A 1 156 ? 1.385 12.150 10.286 1.00 94.62 156 TRP A CA 1
ATOM 1256 C C . TRP A 1 156 ? -0.013 11.627 10.620 1.00 94.62 156 TRP A C 1
ATOM 1258 O O . TRP A 1 156 ? -0.488 11.789 11.746 1.00 94.62 156 TRP A O 1
ATOM 1268 N N . ALA A 1 157 ? -0.653 10.928 9.680 1.00 93.06 157 ALA A N 1
ATOM 1269 C CA . ALA A 1 157 ? -1.969 10.336 9.892 1.00 93.06 157 ALA A CA 1
ATOM 1270 C C . ALA A 1 157 ? -1.965 9.268 11.001 1.00 93.06 157 ALA A C 1
ATOM 1272 O O . ALA A 1 157 ? -2.949 9.120 11.732 1.00 93.06 157 ALA A O 1
ATOM 1273 N N . ALA A 1 158 ? -0.879 8.503 11.132 1.00 91.50 158 ALA A N 1
ATOM 1274 C CA . ALA A 1 158 ? -0.730 7.511 12.189 1.00 91.50 158 ALA A CA 1
ATOM 1275 C C . ALA A 1 158 ? -0.510 8.158 13.562 1.00 91.50 158 ALA A C 1
ATOM 1277 O O . ALA A 1 158 ? -1.159 7.767 14.534 1.00 91.50 158 ALA A O 1
ATOM 1278 N N . HIS A 1 159 ? 0.340 9.183 13.632 1.00 92.06 159 HIS A N 1
ATOM 1279 C CA . HIS A 1 159 ? 0.588 9.933 14.858 1.00 92.06 159 HIS A CA 1
ATOM 1280 C C . HIS A 1 159 ? -0.681 10.627 15.363 1.00 92.06 159 HIS A C 1
ATOM 1282 O O . HIS A 1 159 ? -0.981 10.574 16.554 1.00 92.06 159 HIS A O 1
ATOM 1288 N N . GLU A 1 160 ? -1.476 11.211 14.463 1.00 92.19 160 GLU A N 1
ATOM 1289 C CA . GLU A 1 160 ? -2.742 11.842 14.835 1.00 92.19 160 GLU A CA 1
ATOM 1290 C C . GLU A 1 160 ? -3.742 10.824 15.405 1.00 92.19 160 GLU A C 1
ATOM 1292 O O . GLU A 1 160 ? -4.366 11.070 16.436 1.00 92.19 160 GLU A O 1
ATOM 1297 N N . LYS A 1 161 ? -3.835 9.624 14.817 1.00 88.31 161 LYS A N 1
ATOM 1298 C CA . LYS A 1 161 ? -4.652 8.536 15.382 1.00 88.31 161 LYS A CA 1
ATOM 1299 C C . LYS A 1 161 ? -4.180 8.117 16.771 1.00 88.31 161 LYS A C 1
ATOM 1301 O O . LYS A 1 161 ? -5.012 7.885 17.648 1.00 88.31 161 LYS A O 1
ATOM 1306 N N . GLU A 1 162 ? -2.871 8.016 16.982 1.00 88.88 162 GLU A N 1
ATOM 1307 C CA . GLU A 1 162 ? -2.314 7.658 18.288 1.00 88.88 162 GLU A CA 1
ATOM 1308 C C . GLU A 1 162 ? -2.569 8.765 19.324 1.00 88.88 162 GLU A C 1
ATOM 1310 O O . GLU A 1 162 ? -2.929 8.482 20.467 1.00 88.88 162 GLU A O 1
ATOM 1315 N N . LYS A 1 163 ? -2.469 10.036 18.923 1.00 88.75 163 LYS A N 1
ATOM 1316 C CA . LYS A 1 163 ? -2.825 11.184 19.762 1.00 88.75 163 LYS A CA 1
ATOM 1317 C C . LYS A 1 163 ? -4.299 11.140 20.164 1.00 88.75 163 LYS A C 1
ATOM 1319 O O . LYS A 1 163 ? -4.598 11.212 21.354 1.00 88.75 163 LYS A O 1
ATOM 1324 N N . GLN A 1 164 ? -5.207 10.937 19.209 1.00 86.88 164 GLN A N 1
ATOM 1325 C CA . GLN A 1 164 ? -6.638 10.785 19.488 1.00 86.88 164 GLN A CA 1
ATOM 1326 C C . GLN A 1 164 ? -6.901 9.617 20.438 1.00 86.88 164 GLN A C 1
ATOM 1328 O O . GLN A 1 164 ? -7.648 9.753 21.402 1.00 86.88 164 GLN A O 1
ATOM 1333 N N . LYS A 1 165 ? -6.250 8.471 20.217 1.00 85.62 165 LYS A N 1
ATOM 1334 C CA . LYS A 1 165 ? -6.343 7.301 21.098 1.00 85.62 165 LYS A CA 1
ATOM 1335 C C . LYS A 1 165 ? -5.909 7.624 22.533 1.00 85.62 165 LYS A C 1
ATOM 1337 O O . LYS A 1 165 ? -6.596 7.213 23.462 1.00 85.62 165 LYS A O 1
ATOM 1342 N N . ARG A 1 166 ? -4.826 8.387 22.721 1.00 82.31 166 ARG A N 1
ATOM 1343 C CA . ARG A 1 166 ? -4.357 8.840 24.046 1.00 82.31 166 ARG A CA 1
ATOM 1344 C C . ARG A 1 166 ? -5.300 9.841 24.712 1.00 82.31 166 ARG A C 1
ATOM 1346 O O . ARG A 1 166 ? -5.376 9.861 25.937 1.00 82.31 166 ARG A O 1
ATOM 1353 N N . GLN A 1 167 ? -5.984 10.665 23.921 1.00 82.25 167 GLN A N 1
ATOM 1354 C CA . GLN A 1 167 ? -6.951 11.654 24.404 1.00 82.25 167 GLN A CA 1
ATOM 1355 C C . GLN A 1 167 ? -8.318 11.049 24.749 1.00 82.25 167 GLN A C 1
ATOM 1357 O O . GLN A 1 167 ? -9.069 11.654 25.515 1.00 82.25 167 GLN A O 1
ATOM 1362 N N . LYS A 1 168 ? -8.660 9.865 24.219 1.00 76.56 168 LYS A N 1
ATOM 1363 C CA . LYS A 1 168 ? -9.910 9.183 24.576 1.00 76.56 168 LYS A CA 1
ATOM 1364 C C . LYS A 1 168 ? -9.978 8.946 26.085 1.00 76.56 168 LYS A C 1
ATOM 1366 O O . LYS A 1 168 ? -9.001 8.562 26.726 1.00 76.56 168 LYS A O 1
ATOM 1371 N N . SER A 1 169 ? -11.158 9.212 26.640 1.00 63.69 169 SER A N 1
ATOM 1372 C CA . SER A 1 169 ? -11.398 9.244 28.080 1.00 63.69 169 SER A CA 1
ATOM 1373 C C . SER A 1 169 ? -10.979 7.941 28.769 1.00 63.69 169 SER A C 1
ATOM 1375 O O . SER A 1 169 ? -11.468 6.869 28.423 1.00 63.69 169 SER A O 1
ATOM 1377 N N . LYS A 1 170 ? -10.122 8.048 29.793 1.00 65.88 170 LYS A N 1
ATOM 1378 C CA . LYS A 1 170 ? -9.762 6.947 30.705 1.00 65.88 170 LYS A CA 1
ATOM 1379 C C . LYS A 1 170 ? -10.797 6.735 31.818 1.00 65.88 170 LYS A C 1
ATOM 1381 O O . LYS A 1 170 ? -10.463 6.147 32.841 1.00 65.88 170 LYS A O 1
ATOM 1386 N N . LYS A 1 171 ? -12.019 7.266 31.670 1.00 62.78 171 LYS A N 1
ATOM 1387 C CA . LYS A 1 171 ? -13.079 7.127 32.675 1.00 62.78 171 LYS A CA 1
ATOM 1388 C C . LYS A 1 171 ? -13.350 5.642 32.903 1.00 62.78 171 LYS A C 1
ATOM 1390 O O . LYS A 1 171 ? -13.906 4.958 32.048 1.00 62.78 171 LYS A O 1
ATOM 1395 N N . GLN A 1 172 ? -12.890 5.161 34.048 1.00 60.34 172 GLN A N 1
ATOM 1396 C CA . GLN A 1 172 ? -13.131 3.814 34.518 1.00 60.34 172 GLN A CA 1
ATOM 1397 C C . GLN A 1 172 ? -14.573 3.755 35.006 1.00 60.34 172 GLN A C 1
ATOM 1399 O O . GLN A 1 172 ? -15.000 4.608 35.783 1.00 60.34 172 GLN A O 1
ATOM 1404 N N . ILE A 1 173 ? -15.335 2.786 34.510 1.00 65.38 173 ILE A N 1
ATOM 1405 C CA . ILE A 1 173 ? -16.695 2.574 34.991 1.00 65.38 173 ILE A CA 1
ATOM 1406 C C . ILE A 1 173 ? -16.576 1.857 36.339 1.00 65.38 173 ILE A C 1
ATOM 1408 O O . ILE A 1 173 ? -15.860 0.857 36.440 1.00 65.38 173 ILE A O 1
ATOM 1412 N N . SER A 1 174 ? -17.202 2.404 37.380 1.00 60.44 174 SER A N 1
ATOM 1413 C CA . SER A 1 174 ? -17.239 1.800 38.713 1.00 60.44 174 SER A CA 1
ATOM 1414 C C . SER A 1 174 ? -17.908 0.428 38.625 1.00 60.44 174 SER A C 1
ATOM 1416 O O . SER A 1 174 ? -19.052 0.326 38.196 1.00 60.44 174 SER A O 1
ATOM 1418 N N . HIS A 1 175 ? -17.179 -0.625 38.997 1.00 56.78 175 HIS A N 1
ATOM 1419 C CA . HIS A 1 175 ? -17.572 -2.027 38.799 1.00 56.78 175 HIS A CA 1
ATOM 1420 C C . HIS A 1 175 ? -18.360 -2.609 39.995 1.00 56.78 175 HIS A C 1
ATOM 1422 O O . HIS A 1 175 ? -18.440 -3.825 40.152 1.00 56.78 175 HIS A O 1
ATOM 1428 N N . ASP A 1 176 ? -18.909 -1.762 40.868 1.00 63.16 176 ASP A N 1
ATOM 1429 C CA . ASP A 1 176 ? -19.493 -2.226 42.137 1.00 63.16 176 ASP A CA 1
ATOM 1430 C C . ASP A 1 176 ? -20.886 -2.865 41.957 1.00 63.16 176 ASP A C 1
ATOM 1432 O O . ASP A 1 176 ? -21.292 -3.737 42.719 1.00 63.16 176 ASP A O 1
ATOM 1436 N N . GLN A 1 177 ? -21.576 -2.533 40.863 1.00 64.38 177 GLN A N 1
ATOM 1437 C CA . GLN A 1 177 ? -22.751 -3.242 40.354 1.00 64.38 177 GLN A CA 1
ATOM 1438 C C . GLN A 1 177 ? -22.584 -3.420 38.841 1.00 64.38 177 GLN A C 1
ATOM 1440 O O . GLN A 1 177 ? -22.159 -2.500 38.143 1.00 64.38 177 GLN A O 1
ATOM 1445 N N . GLY A 1 178 ? -22.849 -4.624 38.326 1.00 65.75 178 GLY A N 1
ATOM 1446 C CA . GLY A 1 178 ? -22.767 -4.898 36.891 1.00 65.75 178 GLY A CA 1
ATOM 1447 C C . GLY A 1 178 ? -23.651 -3.935 36.094 1.00 65.75 178 GLY A C 1
ATOM 1448 O O . GLY A 1 178 ? -24.785 -3.680 36.478 1.00 65.75 178 GLY A O 1
ATOM 1449 N N . ILE A 1 179 ? -23.123 -3.404 34.991 1.00 78.88 179 ILE A N 1
ATOM 1450 C CA . ILE A 1 179 ? -23.843 -2.466 34.120 1.00 78.88 179 ILE A CA 1
ATOM 1451 C C . ILE A 1 179 ? -25.040 -3.159 33.470 1.00 78.88 179 ILE A C 1
ATOM 1453 O O . ILE A 1 179 ? -24.889 -4.217 32.847 1.00 78.88 179 ILE A O 1
ATOM 1457 N N . THR A 1 180 ? -26.205 -2.519 33.539 1.00 80.69 180 THR A N 1
ATOM 1458 C CA . THR A 1 180 ? -27.413 -2.986 32.848 1.00 80.69 180 THR A CA 1
ATOM 1459 C C . THR A 1 180 ? -27.336 -2.643 31.351 1.00 80.69 180 THR A C 1
ATOM 1461 O O . THR A 1 180 ? -26.661 -1.694 30.941 1.00 80.69 180 THR A O 1
ATOM 1464 N N . ARG A 1 181 ? -28.010 -3.412 30.483 1.00 78.12 181 ARG A N 1
ATOM 1465 C CA . ARG A 1 181 ? -27.965 -3.229 29.017 1.00 78.12 181 ARG A CA 1
ATOM 1466 C C . ARG A 1 181 ? -28.366 -1.811 28.592 1.00 78.12 181 ARG A C 1
ATOM 1468 O O . ARG A 1 181 ? -27.771 -1.261 27.667 1.00 78.12 181 ARG A O 1
ATOM 1475 N N . GLU A 1 182 ? -29.351 -1.234 29.263 1.00 79.94 182 GLU A N 1
ATOM 1476 C CA . GLU A 1 182 ? -29.892 0.098 29.001 1.00 79.94 182 GLU A CA 1
ATOM 1477 C C . GLU A 1 182 ? -28.881 1.191 29.382 1.00 79.94 182 GLU A C 1
ATOM 1479 O O . GLU A 1 182 ? -28.659 2.128 28.615 1.00 79.94 182 GLU A O 1
ATOM 1484 N N . GLU A 1 183 ? -28.181 1.027 30.507 1.00 76.69 183 GLU A N 1
ATOM 1485 C CA . GLU A 1 183 ? -27.112 1.935 30.945 1.00 76.69 183 GLU A CA 1
ATOM 1486 C C . GLU A 1 183 ? -25.919 1.896 29.986 1.00 76.69 183 GLU A C 1
ATOM 1488 O O . GLU A 1 183 ? -25.372 2.941 29.629 1.00 76.69 183 GLU A O 1
ATOM 1493 N N . ALA A 1 184 ? -25.549 0.706 29.496 1.00 76.50 184 ALA A N 1
ATOM 1494 C CA . ALA A 1 184 ? -24.516 0.567 28.472 1.00 76.50 184 ALA A CA 1
ATOM 1495 C C . ALA A 1 184 ? -24.897 1.298 27.173 1.00 76.50 184 ALA A C 1
ATOM 1497 O O . ALA A 1 184 ? -24.052 1.958 26.566 1.00 76.50 184 ALA A O 1
ATOM 1498 N N . GLN A 1 185 ? -26.162 1.204 26.749 1.00 81.19 185 GLN A N 1
ATOM 1499 C CA . GLN A 1 185 ? -26.656 1.899 25.558 1.00 81.19 185 GLN A CA 1
ATOM 1500 C C . GLN A 1 185 ? -26.662 3.421 25.742 1.00 81.19 185 GLN A C 1
ATOM 1502 O O . GLN A 1 185 ? -26.191 4.131 24.854 1.00 81.19 185 GLN A O 1
ATOM 1507 N N . ALA A 1 186 ? -27.103 3.920 26.899 1.00 79.19 186 ALA A N 1
ATOM 1508 C CA . ALA A 1 186 ? -27.076 5.347 27.218 1.00 79.19 186 ALA A CA 1
ATOM 1509 C C . ALA A 1 186 ? -25.642 5.910 27.244 1.00 79.19 186 ALA A C 1
ATOM 1511 O O . ALA A 1 186 ? -25.387 6.993 26.717 1.00 79.19 186 ALA A O 1
ATOM 1512 N N . LEU A 1 187 ? -24.678 5.151 27.781 1.00 76.25 187 LEU A N 1
ATOM 1513 C CA . LEU A 1 187 ? -23.270 5.556 27.820 1.00 76.25 187 LEU A CA 1
ATOM 1514 C C . LEU A 1 187 ? -22.656 5.670 26.415 1.00 76.25 187 LEU A C 1
ATOM 1516 O O . LEU A 1 187 ? -21.900 6.602 26.130 1.00 76.25 187 LEU A O 1
ATOM 1520 N N . VAL A 1 188 ? -22.982 4.715 25.535 1.00 76.38 188 VAL A N 1
ATOM 1521 C CA . VAL A 1 188 ? -22.544 4.718 24.131 1.00 76.38 188 VAL A CA 1
ATOM 1522 C C . VAL A 1 188 ? -23.170 5.890 23.381 1.00 76.38 188 VAL A C 1
ATOM 1524 O O . VAL A 1 188 ? -22.461 6.596 22.665 1.00 76.38 188 VAL A O 1
ATOM 1527 N N . GLN A 1 189 ? -24.465 6.137 23.583 1.00 78.50 189 GLN A N 1
ATOM 1528 C CA . GLN A 1 189 ? -25.179 7.240 22.946 1.00 78.50 189 GLN A CA 1
ATOM 1529 C C . GLN A 1 189 ? -24.604 8.603 23.364 1.00 78.50 189 GLN A C 1
ATOM 1531 O O . GLN A 1 189 ? -24.254 9.410 22.503 1.00 78.50 189 GLN A O 1
ATOM 1536 N N . GLY A 1 190 ? -24.365 8.814 24.663 1.00 71.38 190 GLY A N 1
ATOM 1537 C CA . GLY A 1 190 ? -23.741 10.043 25.162 1.00 71.38 190 GLY A CA 1
ATOM 1538 C C . GLY A 1 190 ? -22.309 10.259 24.647 1.00 71.38 190 GLY A C 1
ATOM 1539 O O . GLY A 1 190 ? -21.903 11.393 24.397 1.00 71.38 190 GLY A O 1
ATOM 1540 N N . GLN A 1 191 ? -21.531 9.190 24.420 1.00 67.88 191 GLN A N 1
ATOM 1541 C CA . GLN A 1 191 ? -20.208 9.306 23.785 1.00 67.88 191 GLN A CA 1
ATOM 1542 C C . GLN A 1 191 ? -20.284 9.689 22.304 1.00 67.88 191 GLN A C 1
ATOM 1544 O O . GLN A 1 191 ? -19.425 10.439 21.827 1.00 67.88 191 GLN A O 1
ATOM 1549 N N . ILE A 1 192 ? -21.274 9.173 21.572 1.00 70.31 192 ILE A N 1
ATOM 1550 C CA . ILE A 1 192 ? -21.494 9.510 20.161 1.00 70.31 192 ILE A CA 1
ATOM 1551 C C . ILE A 1 192 ? -21.884 10.988 20.039 1.00 70.31 192 ILE A C 1
ATOM 1553 O O . ILE A 1 192 ? -21.281 11.704 19.241 1.00 70.31 192 ILE A O 1
ATOM 1557 N N . GLU A 1 193 ? -22.806 11.461 20.876 1.00 68.94 193 GLU A N 1
ATOM 1558 C CA . GLU A 1 193 ? -23.260 12.857 20.906 1.00 68.94 193 GLU A CA 1
ATOM 1559 C C . GLU A 1 193 ? -22.135 13.825 21.297 1.00 68.94 193 GLU A C 1
ATOM 1561 O O . GLU A 1 193 ? -21.902 14.815 20.604 1.00 68.94 193 GLU A O 1
ATOM 1566 N N . ALA A 1 194 ? -21.348 13.501 22.329 1.00 60.50 194 ALA A N 1
ATOM 1567 C CA . ALA A 1 194 ? -20.188 14.307 22.718 1.00 60.50 194 ALA A CA 1
ATOM 1568 C C . ALA A 1 194 ? -19.110 14.367 21.618 1.00 60.50 194 ALA A C 1
ATOM 1570 O O . ALA A 1 194 ? -18.485 15.406 21.412 1.00 60.50 194 ALA A O 1
ATOM 1571 N N . SER A 1 195 ? -18.900 13.270 20.880 1.00 60.06 195 SER A N 1
ATOM 1572 C CA . SER A 1 195 ? -17.935 13.231 19.769 1.00 60.06 195 SER A CA 1
ATOM 1573 C C . SER A 1 195 ? -18.413 14.032 18.551 1.00 60.06 195 SER A C 1
ATOM 1575 O O . SER A 1 195 ? -17.595 14.602 17.826 1.00 60.06 195 SER A O 1
ATOM 1577 N N . GLN A 1 196 ? -19.727 14.101 18.326 1.00 58.06 196 GLN A N 1
ATOM 1578 C CA . GLN A 1 196 ? -20.322 14.924 17.272 1.00 58.06 196 GLN A CA 1
ATOM 1579 C C . GLN A 1 196 ? -20.292 16.414 17.637 1.00 58.06 196 GLN A C 1
ATOM 1581 O O . GLN A 1 196 ? -19.879 17.219 16.807 1.00 58.06 196 GLN A O 1
ATOM 1586 N N . ALA A 1 197 ? -20.600 16.770 18.889 1.00 54.94 197 ALA A N 1
ATOM 1587 C CA . ALA A 1 197 ? -20.586 18.155 19.367 1.00 54.94 197 ALA A CA 1
ATOM 1588 C C . ALA A 1 197 ? -19.198 18.823 19.273 1.00 54.94 197 ALA A C 1
ATOM 1590 O O . ALA A 1 197 ? -19.101 19.995 18.915 1.00 54.94 197 ALA A O 1
ATOM 1591 N N . VAL A 1 198 ? -18.114 18.071 19.515 1.00 50.03 198 VAL A N 1
ATOM 1592 C CA . VAL A 1 198 ? -16.723 18.556 19.362 1.00 50.03 198 VAL A CA 1
ATOM 1593 C C . VAL A 1 198 ? -16.356 18.833 17.895 1.00 50.03 198 VAL A C 1
ATOM 1595 O O . VAL A 1 198 ? -15.462 19.630 17.627 1.00 50.03 198 VAL A O 1
ATOM 1598 N N . THR A 1 199 ? -17.060 18.227 16.936 1.00 47.09 199 THR A N 1
ATOM 1599 C CA . THR A 1 199 ? -16.829 18.443 15.495 1.00 47.09 199 THR A CA 1
ATOM 1600 C C . THR A 1 199 ? -17.607 19.656 14.953 1.00 47.09 199 THR A C 1
ATOM 1602 O O . THR A 1 199 ? -17.265 20.173 13.894 1.00 47.09 199 THR A O 1
ATOM 1605 N N . THR A 1 200 ? -18.624 20.146 15.672 1.00 43.88 200 THR A N 1
ATOM 1606 C CA . THR A 1 200 ? -19.516 21.248 15.246 1.00 43.88 200 THR A CA 1
ATOM 1607 C C . THR A 1 200 ? -19.294 22.584 15.963 1.00 43.88 200 THR A C 1
ATOM 1609 O O . THR A 1 200 ? -20.061 23.518 15.737 1.00 43.88 200 THR A O 1
ATOM 1612 N N . ALA A 1 201 ? -18.273 22.722 16.814 1.00 32.88 201 ALA A N 1
ATOM 1613 C CA . ALA A 1 201 ? -17.963 24.016 17.425 1.00 32.88 201 ALA A CA 1
ATOM 1614 C C . ALA A 1 201 ? -17.405 25.001 16.364 1.00 32.88 201 ALA A C 1
ATOM 1616 O O . ALA A 1 201 ? -16.471 24.626 15.647 1.00 32.88 201 ALA A O 1
ATOM 1617 N N . PRO A 1 202 ? -17.943 26.233 16.229 1.00 37.62 202 PRO A N 1
ATOM 1618 C CA . PRO A 1 202 ? -17.509 27.186 15.211 1.00 37.62 202 PRO A CA 1
ATOM 1619 C C . PRO A 1 202 ? -16.072 27.644 15.458 1.00 37.62 202 PRO A C 1
ATOM 1621 O O . PRO A 1 202 ? -15.687 27.957 16.584 1.00 37.62 202 PRO A O 1
ATOM 1624 N N . ALA A 1 203 ? -15.292 27.714 14.383 1.00 43.25 203 ALA A N 1
ATOM 1625 C CA . ALA A 1 203 ? -14.013 28.399 14.366 1.00 43.25 203 ALA A CA 1
ATOM 1626 C C . ALA A 1 203 ? -14.249 29.912 14.487 1.00 43.25 203 ALA A C 1
ATOM 1628 O O . ALA A 1 203 ? -14.369 30.599 13.479 1.00 43.25 203 ALA A O 1
ATOM 1629 N N . GLU A 1 204 ? -14.302 30.430 15.709 1.00 40.81 204 GLU A N 1
ATOM 1630 C CA . GLU A 1 204 ? -14.120 31.856 15.962 1.00 40.81 204 GLU A CA 1
ATOM 1631 C C . GLU A 1 204 ? -12.971 32.059 16.944 1.00 40.81 204 GLU A C 1
ATOM 1633 O O . GLU A 1 204 ? -13.064 31.744 18.125 1.00 40.81 204 GLU A O 1
ATOM 1638 N N . HIS A 1 205 ? -11.865 32.567 16.408 1.00 36.16 205 HIS A N 1
ATOM 1639 C CA . HIS A 1 205 ? -11.123 33.672 16.999 1.00 36.16 205 HIS A CA 1
ATOM 1640 C C . HIS A 1 205 ? -10.325 34.336 15.873 1.00 36.16 205 HIS A C 1
ATOM 1642 O O . HIS A 1 205 ? -9.278 33.845 15.447 1.00 36.16 205 HIS A O 1
ATOM 1648 N N . GLU A 1 206 ? -10.867 35.443 15.362 1.00 36.84 206 GLU A N 1
ATOM 1649 C CA . GLU A 1 206 ? -10.110 36.430 14.597 1.00 36.84 206 GLU A CA 1
ATOM 1650 C C . GLU A 1 206 ? -8.934 36.938 15.445 1.00 36.84 206 GLU A C 1
ATOM 1652 O O . GLU A 1 206 ? -9.086 37.288 16.618 1.00 36.84 206 GLU A O 1
ATOM 1657 N N . LEU A 1 207 ? -7.746 36.972 14.842 1.00 38.62 207 LEU A N 1
ATOM 1658 C CA . LEU A 1 207 ? -6.577 37.672 15.368 1.00 38.62 207 LEU A CA 1
ATOM 1659 C C . LEU A 1 207 ? -6.655 39.147 14.939 1.00 38.62 207 LEU A C 1
ATOM 1661 O O . LEU A 1 207 ? -6.908 39.404 13.759 1.00 38.62 207 LEU A O 1
ATOM 1665 N N . PRO A 1 208 ? -6.393 40.125 15.826 1.00 41.38 208 PRO A N 1
ATOM 1666 C CA . PRO A 1 208 ? -6.357 41.522 15.430 1.00 41.38 208 PRO A CA 1
ATOM 1667 C C . PRO A 1 208 ? -5.083 41.809 14.625 1.00 41.38 208 PRO A C 1
ATOM 1669 O O . PRO A 1 208 ? -3.966 41.483 15.033 1.00 41.38 208 PRO A O 1
ATOM 1672 N N . VAL A 1 209 ? -5.277 42.432 13.464 1.00 39.06 209 VAL A N 1
ATOM 1673 C CA . VAL A 1 209 ? -4.238 42.942 12.566 1.00 39.06 209 VAL A CA 1
ATOM 1674 C C . VAL A 1 209 ? -3.481 44.077 13.262 1.00 39.06 209 VAL A C 1
ATOM 1676 O O . VAL A 1 209 ? -4.065 45.114 13.569 1.00 39.06 209 VAL A O 1
ATOM 1679 N N . SER A 1 210 ? -2.177 43.908 13.491 1.00 40.44 210 SER A N 1
ATOM 1680 C CA . SER A 1 210 ? -1.277 45.012 13.832 1.00 40.44 210 SER A CA 1
ATOM 1681 C C . SER A 1 210 ? -0.621 45.553 12.557 1.00 40.44 210 SER A C 1
ATOM 1683 O O . SER A 1 210 ? 0.078 44.842 11.836 1.00 40.44 210 SER A O 1
ATOM 1685 N N . HIS A 1 211 ? -0.875 46.825 12.254 1.00 49.81 211 HIS A N 1
ATOM 1686 C CA . HIS A 1 211 ? -0.157 47.567 11.217 1.00 49.81 211 HIS A CA 1
ATOM 1687 C C . HIS A 1 211 ? 1.197 48.069 11.754 1.00 49.81 211 HIS A C 1
ATOM 1689 O O . HIS A 1 211 ? 1.275 48.427 12.932 1.00 49.81 211 HIS A O 1
ATOM 1695 N N . PRO A 1 212 ? 2.255 48.142 10.925 1.00 49.19 212 PRO A N 1
ATOM 1696 C CA . PRO A 1 212 ? 3.521 48.755 11.316 1.00 49.19 212 PRO A CA 1
ATOM 1697 C C . PRO A 1 212 ? 3.496 50.279 11.081 1.00 49.19 212 PRO A C 1
ATOM 1699 O O . PRO A 1 212 ? 2.780 50.738 10.185 1.00 49.19 212 PRO A O 1
ATOM 1702 N N . PRO A 1 213 ? 4.266 51.077 11.846 1.00 55.16 213 PRO A N 1
ATOM 1703 C CA . PRO A 1 213 ? 4.420 52.497 11.573 1.00 55.16 213 PRO A CA 1
ATOM 1704 C C . PRO A 1 213 ? 5.467 52.745 10.475 1.00 55.16 213 PRO A C 1
ATOM 1706 O O . PRO A 1 213 ? 6.333 51.906 10.219 1.00 55.16 213 PRO A O 1
ATOM 1709 N N . VAL A 1 214 ? 5.301 53.908 9.843 1.00 54.88 214 VAL A N 1
ATOM 1710 C CA . VAL A 1 214 ? 6.067 54.509 8.735 1.00 54.88 214 VAL A CA 1
ATOM 1711 C C . VAL A 1 214 ? 7.551 54.668 9.048 1.00 54.88 214 VAL A C 1
ATOM 1713 O O . VAL A 1 214 ? 7.864 55.056 10.196 1.00 54.88 214 VAL A O 1
#

Nearest PDB structures (foldseek):
  2v15-assembly1_G  TM=1.618E-01  e=6.551E+00  Streptococcus suis

Foldseek 3Di:
DDPPCCCLQPQLCVLLVVVQVLCVVLVNNDADPVNCVVSNVVSVCRCPDPVNVVSSCVVVVVPDDDVVVVVVVVPPDPDPDDPDDDDDPPPPDDLPDDDPDLVSLVVSLVVVLVVQVVPDPDDPPVVSVVSVVVSVVVSVVVVVVVVVVVSVVSSVVSVVVVVVVVVPDPDDDPVPDDDDPVNVVVVVVVVVVVVVVVVPDDPDDDDDDDDDDD

Secondary structure (DSSP, 8-state):
--TT-HHHH-HHHHHHHHHHHHHHHTT-----HHHHHHHHHHHHHHHT-HHHHHHHHHHTT-S---HHHHHHHH-----PPPPPP---------SSSPP-SHHHHHHHHHHHHHHHHHH-SSS-HHHHHHHHHHHHHHHHHHHHHHHHHHHHHHHHHHHHHHHHHHHS---PPP-SSPPPHHHHHHHHHHHHHHHHHTTS-----PPPPPPPP-

Mean predicted aligned error: 17.1 Å

Solvent-accessible surface area (backbone atoms only — not comparable to full-atom values): 13320 Å² total; per-residue (Å²): 131,71,84,93,39,60,84,63,75,32,48,44,62,47,42,39,48,51,54,51,50,56,39,39,76,68,70,47,83,73,78,54,74,66,53,45,68,62,44,49,62,55,14,45,55,56,27,67,30,69,67,47,45,50,48,39,35,54,74,71,62,74,42,80,89,59,65,65,63,55,50,55,70,71,53,76,72,87,70,77,78,75,77,78,82,82,73,82,79,90,60,90,68,75,87,81,63,84,64,90,43,74,71,51,39,54,53,53,50,54,53,52,51,57,49,54,66,71,75,44,95,86,82,40,68,69,58,54,46,54,50,51,52,53,50,50,53,49,55,52,50,54,51,52,49,54,50,51,53,49,52,48,51,54,43,52,57,50,51,50,52,53,50,52,60,70,67,51,80,83,78,75,77,77,76,89,58,84,82,50,74,66,58,54,51,52,54,52,50,53,51,53,52,56,58,50,53,72,73,67,63,78,93,78,78,86,78,84,87,80,82,82,85,133

pLDDT: mean 74.21, std 16.28, range [32.88, 95.69]

Sequence (214 aa):
MPPHSSHLLKPLDQHYGQIVEQRMRLGFNHIDKIDFLTAFPKARMMAYKAQTVRNSFTATGLVPFNPDRVYQQLTVRLKTPTPPQSRSSDTQSSCLQTPQTPRQFKRQMTKTKKRISRHTRSSSEAIGEVFTRASKAYEMSINKLTIAQKELHDLWAAHEKEKQKRQKSKKQISHDQGITREEAQALVQGQIEASQAVTTAPAEHELPVSHPPV